Protein AF-A0A0K0L863-F1 (afdb_monomer)

pLDDT: mean 72.78, std 19.17, range [33.12, 97.94]

Structure (mmCIF, N/CA/C/O backbone):
data_AF-A0A0K0L863-F1
#
_entry.id   AF-A0A0K0L863-F1
#
loop_
_atom_site.group_PDB
_atom_site.id
_atom_site.type_symbol
_atom_site.label_atom_id
_atom_site.label_alt_id
_atom_site.label_comp_id
_atom_site.label_asym_id
_atom_site.label_entity_id
_atom_site.label_seq_id
_atom_site.pdbx_PDB_ins_code
_atom_site.Cartn_x
_atom_site.Cartn_y
_atom_site.Cartn_z
_atom_site.occupancy
_atom_site.B_iso_or_equiv
_atom_site.auth_seq_id
_atom_site.auth_comp_id
_atom_site.auth_asym_id
_atom_site.auth_atom_id
_atom_site.pdbx_PDB_model_num
ATOM 1 N N . HIS A 1 1 ? 20.128 -9.421 -9.438 1.00 76.62 1 HIS A N 1
ATOM 2 C CA . HIS A 1 1 ? 19.910 -10.631 -10.253 1.00 76.62 1 HIS A CA 1
ATOM 3 C C . HIS A 1 1 ? 19.703 -10.203 -11.691 1.00 76.62 1 HIS A C 1
ATOM 5 O O . HIS A 1 1 ? 19.013 -9.215 -11.908 1.00 76.62 1 HIS A O 1
ATOM 11 N N . PHE A 1 2 ? 20.308 -10.915 -12.635 1.00 85.56 2 PHE A N 1
ATOM 12 C CA . PHE A 1 2 ? 20.122 -10.702 -14.069 1.00 85.56 2 PHE A CA 1
ATOM 13 C C . PHE A 1 2 ? 19.198 -11.799 -14.602 1.00 85.56 2 PHE A C 1
ATOM 15 O O . PHE A 1 2 ? 19.3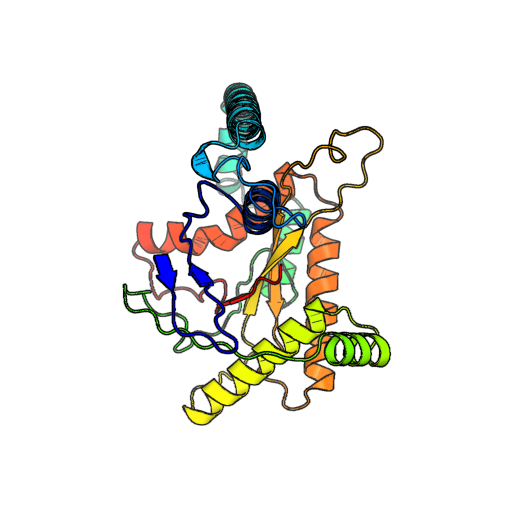41 -12.954 -14.202 1.00 85.56 2 PHE A O 1
ATOM 22 N N . ILE A 1 3 ? 18.209 -11.424 -15.407 1.00 89.38 3 ILE A N 1
ATOM 23 C CA . ILE A 1 3 ? 17.172 -12.311 -15.934 1.00 89.38 3 ILE A CA 1
ATOM 24 C C . ILE A 1 3 ? 17.210 -12.199 -17.455 1.00 89.38 3 ILE A C 1
ATOM 26 O O . ILE A 1 3 ? 16.987 -11.123 -18.009 1.00 89.38 3 ILE A O 1
ATOM 30 N N . GLU A 1 4 ? 17.486 -13.318 -18.110 1.00 90.69 4 GLU A N 1
ATOM 31 C CA . GLU A 1 4 ? 17.585 -13.444 -19.565 1.00 90.69 4 GLU A CA 1
ATOM 32 C C . GLU A 1 4 ? 16.367 -14.179 -20.139 1.00 90.69 4 GLU A C 1
ATOM 34 O O . GLU A 1 4 ? 15.555 -14.737 -19.398 1.00 90.69 4 GLU A O 1
ATOM 39 N N . GLY A 1 5 ? 16.246 -14.196 -21.470 1.00 88.88 5 GLY A N 1
ATOM 40 C CA . GLY A 1 5 ? 15.201 -14.949 -22.168 1.00 88.88 5 GLY A CA 1
ATOM 41 C C . GLY A 1 5 ? 13.832 -14.267 -22.184 1.00 88.88 5 GLY A C 1
ATOM 42 O O . GLY A 1 5 ? 12.819 -14.943 -22.359 1.00 88.88 5 GLY A O 1
ATOM 43 N N . LEU A 1 6 ? 13.778 -12.943 -22.001 1.00 88.25 6 LEU A N 1
ATOM 44 C CA . LEU A 1 6 ? 12.544 -12.191 -22.224 1.00 88.25 6 LEU A CA 1
ATOM 45 C C . LEU A 1 6 ? 12.281 -12.036 -23.726 1.00 88.25 6 LEU A C 1
ATOM 47 O O . LEU A 1 6 ? 13.189 -12.135 -24.556 1.00 88.25 6 LEU A O 1
ATOM 51 N N . ALA A 1 7 ? 11.021 -11.765 -24.070 1.00 88.19 7 ALA A N 1
ATOM 52 C CA . ALA A 1 7 ? 10.618 -11.506 -25.446 1.00 88.19 7 ALA A CA 1
ATOM 53 C C . ALA A 1 7 ? 11.466 -10.390 -26.082 1.00 88.19 7 ALA A C 1
ATOM 55 O O . ALA A 1 7 ? 11.876 -9.438 -25.411 1.00 88.19 7 ALA A O 1
ATOM 56 N N . ASP A 1 8 ? 11.699 -10.506 -27.388 1.00 88.06 8 ASP A N 1
ATOM 57 C CA . ASP A 1 8 ? 12.428 -9.519 -28.197 1.00 88.06 8 ASP A CA 1
ATOM 58 C C . ASP A 1 8 ? 13.897 -9.326 -27.779 1.00 88.06 8 ASP A C 1
ATOM 60 O O . ASP A 1 8 ? 14.462 -8.247 -27.937 1.00 88.06 8 ASP A O 1
ATOM 64 N N . GLY A 1 9 ? 14.521 -10.365 -27.207 1.00 87.75 9 GLY A N 1
ATOM 65 C CA . GLY A 1 9 ? 15.925 -10.325 -26.779 1.00 87.75 9 GLY A CA 1
ATOM 66 C C . GLY A 1 9 ? 16.178 -9.422 -25.569 1.00 87.75 9 GLY A C 1
ATOM 67 O O . GLY A 1 9 ? 17.321 -9.059 -25.296 1.00 87.75 9 GLY A O 1
ATOM 68 N N . ARG A 1 10 ? 15.119 -9.040 -24.847 1.00 86.31 10 ARG A N 1
ATOM 69 C CA . ARG A 1 10 ? 15.216 -8.186 -23.663 1.00 86.31 10 ARG A CA 1
ATOM 70 C C . ARG A 1 10 ? 15.785 -8.950 -22.468 1.00 86.31 10 ARG A C 1
ATOM 72 O O . ARG A 1 10 ? 15.704 -10.175 -22.363 1.00 86.31 10 ARG A O 1
ATOM 79 N N . VAL A 1 11 ? 16.314 -8.183 -21.526 1.00 88.75 11 VAL A N 1
ATOM 80 C CA . VAL A 1 11 ? 16.815 -8.662 -20.235 1.00 88.75 11 VAL A CA 1
ATOM 81 C C . VAL A 1 11 ? 16.182 -7.842 -19.117 1.00 88.75 11 VAL A C 1
ATOM 83 O O . VAL A 1 11 ? 15.797 -6.692 -19.328 1.00 88.75 11 VAL A O 1
ATOM 86 N N . ALA A 1 12 ? 16.056 -8.422 -17.927 1.00 85.50 12 ALA A N 1
ATOM 87 C CA . ALA A 1 12 ? 15.610 -7.705 -16.738 1.00 85.50 12 ALA A CA 1
ATOM 88 C C . ALA A 1 12 ? 16.655 -7.774 -15.629 1.00 85.50 12 ALA A C 1
ATOM 90 O O . ALA A 1 12 ? 17.311 -8.792 -15.406 1.00 85.50 12 ALA A O 1
ATOM 91 N N . VAL A 1 13 ? 16.764 -6.680 -14.880 1.00 82.75 13 VAL A N 1
ATOM 92 C CA . VAL A 1 13 ? 17.577 -6.607 -13.669 1.00 82.75 13 VAL A CA 1
ATOM 93 C C . VAL A 1 13 ? 16.638 -6.572 -12.472 1.00 82.75 13 VAL A C 1
ATOM 95 O O . VAL A 1 13 ? 15.852 -5.645 -12.308 1.00 82.75 13 VAL A O 1
ATOM 98 N N . TYR A 1 14 ? 16.724 -7.589 -11.619 1.00 82.56 14 TYR A N 1
ATOM 99 C CA . TYR A 1 14 ? 16.010 -7.624 -10.349 1.00 82.56 14 TYR A CA 1
ATOM 100 C C . TYR A 1 14 ? 16.938 -7.222 -9.203 1.00 82.56 14 TYR A C 1
ATOM 102 O O . TYR A 1 14 ? 17.937 -7.896 -8.918 1.00 82.56 14 TYR A O 1
ATOM 110 N N . THR A 1 15 ? 16.572 -6.144 -8.517 1.00 77.25 15 THR A N 1
ATOM 111 C CA . THR A 1 15 ? 17.323 -5.576 -7.396 1.00 77.25 15 THR A CA 1
ATOM 112 C C . THR A 1 15 ? 16.507 -5.694 -6.117 1.00 77.25 15 THR A C 1
ATOM 114 O O . THR A 1 15 ? 15.317 -5.388 -6.090 1.00 77.25 15 THR A O 1
ATOM 117 N N . LYS A 1 16 ? 17.159 -6.131 -5.036 1.00 80.50 16 LYS A N 1
ATOM 118 C CA . LYS A 1 16 ? 16.562 -6.239 -3.704 1.00 80.50 16 LYS A CA 1
ATOM 119 C C . LYS A 1 16 ? 17.252 -5.255 -2.767 1.00 80.50 16 LYS A C 1
ATOM 121 O O . LYS A 1 16 ? 18.464 -5.330 -2.588 1.00 80.50 16 LYS A O 1
ATOM 126 N N . LEU A 1 17 ? 16.473 -4.371 -2.154 1.00 72.06 17 LEU A N 1
ATOM 127 C CA . LEU A 1 17 ? 16.945 -3.331 -1.240 1.00 72.06 17 LEU A CA 1
ATOM 128 C C . LEU A 1 17 ? 16.177 -3.430 0.081 1.00 72.06 17 LEU A C 1
ATOM 130 O O . LEU A 1 17 ? 15.000 -3.789 0.097 1.00 72.06 17 LEU A O 1
ATOM 134 N N . HIS A 1 18 ? 16.846 -3.137 1.196 1.00 75.62 18 HIS A N 1
ATOM 135 C CA . HIS A 1 18 ? 16.186 -3.036 2.495 1.00 75.62 18 HIS A CA 1
ATOM 136 C C . HIS A 1 18 ? 15.612 -1.624 2.661 1.00 75.62 18 HIS A C 1
ATOM 138 O O . HIS A 1 18 ? 16.337 -0.655 2.454 1.00 75.62 18 HIS A O 1
ATOM 144 N N . HIS A 1 19 ? 14.356 -1.485 3.094 1.00 65.50 19 HIS A N 1
ATOM 145 C CA . HIS A 1 19 ? 13.706 -0.169 3.229 1.00 65.50 19 HIS A CA 1
ATOM 146 C C . HIS A 1 19 ? 14.366 0.774 4.247 1.00 65.50 19 HIS A C 1
ATOM 148 O O . HIS A 1 19 ? 14.159 1.979 4.190 1.00 65.50 19 HIS A O 1
ATOM 154 N N . ALA A 1 20 ? 15.206 0.244 5.139 1.00 61.25 20 ALA A N 1
ATOM 155 C CA . ALA A 1 20 ? 16.045 1.062 6.021 1.00 61.25 20 ALA A CA 1
ATOM 156 C C . ALA A 1 20 ? 17.110 1.882 5.264 1.00 61.25 20 ALA A C 1
ATOM 158 O O . ALA A 1 20 ? 17.634 2.841 5.815 1.00 61.25 20 ALA A O 1
ATOM 159 N N . LEU A 1 21 ? 17.456 1.482 4.034 1.00 60.31 21 LEU A N 1
ATOM 160 C CA . LEU A 1 21 ? 18.474 2.138 3.211 1.00 60.31 21 LEU A CA 1
ATOM 161 C C . LEU A 1 21 ? 17.866 3.134 2.222 1.00 60.31 21 LEU A C 1
ATOM 163 O O . LEU A 1 21 ? 18.488 4.146 1.917 1.00 60.31 21 LEU A O 1
ATOM 167 N N . VAL A 1 22 ? 16.686 2.828 1.678 1.00 63.62 22 VAL A N 1
ATOM 168 C CA . VAL A 1 22 ? 16.067 3.619 0.612 1.00 63.62 22 VAL A CA 1
ATOM 169 C C . VAL A 1 22 ? 14.554 3.381 0.571 1.00 63.62 22 VAL A C 1
ATOM 171 O O . VAL A 1 22 ? 14.077 2.257 0.759 1.00 63.62 22 VAL A O 1
ATOM 174 N N . ASP A 1 23 ? 13.781 4.434 0.327 1.00 63.19 23 ASP A N 1
ATOM 175 C CA . ASP A 1 23 ? 12.343 4.329 0.088 1.00 63.19 23 ASP A CA 1
ATOM 176 C C . ASP A 1 23 ? 12.031 4.074 -1.399 1.00 63.19 23 ASP A C 1
ATOM 178 O O . ASP A 1 23 ? 12.923 4.074 -2.246 1.00 63.19 23 ASP A O 1
ATOM 182 N N . GLY A 1 24 ? 10.760 3.834 -1.739 1.00 61.91 24 GLY A N 1
ATOM 183 C CA . GLY A 1 24 ? 10.368 3.488 -3.112 1.00 61.91 24 GLY A CA 1
ATOM 184 C C . GLY A 1 24 ? 10.720 4.568 -4.145 1.00 61.91 24 GLY A C 1
ATOM 185 O O . GLY A 1 24 ? 11.251 4.254 -5.209 1.00 61.91 24 GLY A O 1
ATOM 186 N N . VAL A 1 25 ? 10.493 5.845 -3.815 1.00 60.19 25 VAL A N 1
ATOM 187 C CA . VAL A 1 25 ? 10.767 6.970 -4.725 1.00 60.19 25 VAL A CA 1
ATOM 188 C C . VAL A 1 25 ? 12.268 7.186 -4.899 1.00 60.19 25 VAL A C 1
ATOM 190 O O . VAL A 1 25 ? 12.737 7.356 -6.026 1.00 60.19 25 VAL A O 1
ATOM 193 N N . SER A 1 26 ? 13.050 7.148 -3.817 1.00 63.56 26 SER A N 1
ATOM 194 C CA . SER A 1 26 ? 14.506 7.287 -3.911 1.00 63.56 26 SER A CA 1
ATOM 195 C C . SER A 1 26 ? 15.137 6.083 -4.602 1.00 63.56 26 SER A C 1
ATOM 197 O O . SER A 1 26 ? 16.115 6.263 -5.319 1.00 63.56 26 SER A O 1
ATOM 199 N N . ALA A 1 27 ? 14.561 4.882 -4.477 1.00 68.50 27 ALA A N 1
ATOM 200 C CA . ALA A 1 27 ? 15.015 3.708 -5.217 1.00 68.50 27 ALA A CA 1
ATOM 201 C C . ALA A 1 27 ? 14.802 3.877 -6.730 1.00 68.50 27 ALA A C 1
ATOM 203 O O . ALA A 1 27 ? 15.711 3.584 -7.502 1.00 68.50 27 ALA A O 1
ATOM 204 N N . MET A 1 28 ? 13.645 4.403 -7.157 1.00 70.81 28 MET A N 1
ATOM 205 C CA . MET A 1 28 ? 13.383 4.714 -8.570 1.00 70.81 28 MET A CA 1
ATOM 206 C C . MET A 1 28 ? 14.309 5.806 -9.103 1.00 70.81 28 MET A C 1
ATOM 208 O O . MET A 1 28 ? 14.871 5.651 -10.183 1.00 70.81 28 MET A O 1
ATOM 212 N N . ARG A 1 29 ? 14.538 6.874 -8.331 1.00 69.38 29 ARG A N 1
ATOM 213 C CA . ARG A 1 29 ? 15.492 7.932 -8.702 1.00 69.38 29 ARG A CA 1
ATOM 214 C C . ARG A 1 29 ? 16.926 7.417 -8.786 1.00 69.38 29 ARG A C 1
ATOM 216 O O . ARG A 1 29 ? 17.654 7.812 -9.688 1.00 69.38 29 ARG A O 1
ATOM 223 N N . LEU A 1 30 ? 17.326 6.537 -7.867 1.00 75.06 30 LEU A N 1
ATOM 224 C CA . LEU A 1 30 ? 18.639 5.898 -7.888 1.00 75.06 30 LEU A CA 1
ATOM 225 C C . LEU A 1 30 ? 18.809 5.049 -9.149 1.00 75.06 30 LEU A C 1
ATOM 227 O O . LEU A 1 30 ? 19.834 5.159 -9.807 1.00 75.06 30 LEU A O 1
ATOM 231 N N . LEU A 1 31 ? 17.798 4.249 -9.498 1.00 77.31 31 LEU A N 1
ATOM 232 C CA . LEU A 1 31 ? 17.782 3.462 -10.731 1.00 77.31 31 LEU A CA 1
ATOM 233 C C . LEU A 1 31 ? 17.856 4.360 -11.970 1.00 77.31 31 LEU A C 1
ATOM 235 O O . LEU A 1 31 ? 18.731 4.153 -12.801 1.00 77.31 31 LEU A O 1
ATOM 239 N N . GLN A 1 32 ? 17.019 5.395 -12.070 1.00 76.81 32 GLN A N 1
ATOM 240 C CA . GLN A 1 32 ? 17.052 6.343 -13.192 1.00 76.81 32 GLN A CA 1
ATOM 241 C C . GLN A 1 32 ? 18.407 7.039 -13.338 1.00 76.81 32 GLN A C 1
ATOM 243 O O . GLN A 1 32 ? 18.887 7.195 -14.450 1.00 76.81 32 GLN A O 1
ATOM 248 N N . ALA A 1 33 ? 19.064 7.396 -12.232 1.00 75.00 33 ALA A N 1
ATOM 249 C CA . ALA A 1 33 ? 20.391 8.014 -12.258 1.00 75.00 33 ALA A CA 1
ATOM 250 C C . ALA A 1 33 ? 21.511 7.077 -12.755 1.00 75.00 33 ALA A C 1
ATOM 252 O O . ALA A 1 33 ? 22.648 7.517 -12.899 1.00 75.00 33 ALA A O 1
ATOM 253 N N . THR A 1 34 ? 21.204 5.794 -12.955 1.00 77.69 34 THR A N 1
ATOM 254 C CA . THR A 1 34 ? 22.146 4.754 -13.398 1.00 77.69 34 THR A CA 1
ATOM 255 C C . THR A 1 34 ? 21.820 4.242 -14.802 1.00 77.69 34 THR A C 1
ATOM 257 O O . THR A 1 34 ? 22.443 3.293 -15.267 1.00 77.69 34 THR A O 1
ATOM 260 N N . LEU A 1 35 ? 20.825 4.846 -15.460 1.00 81.56 35 LEU A N 1
ATOM 261 C CA . LEU A 1 35 ? 20.384 4.533 -16.816 1.00 81.56 35 LEU A CA 1
ATOM 262 C C . LEU A 1 35 ? 20.642 5.744 -17.722 1.00 81.56 35 LEU A C 1
ATOM 264 O O . LEU A 1 35 ? 20.593 6.881 -17.254 1.00 81.56 35 LEU A O 1
ATOM 268 N N . SER A 1 36 ? 20.886 5.489 -19.007 1.00 81.50 36 SER A N 1
ATOM 269 C CA . SER A 1 36 ? 20.953 6.516 -20.050 1.00 81.50 36 SER A CA 1
ATOM 270 C C . SER A 1 36 ? 19.982 6.180 -21.178 1.00 81.50 36 SER A C 1
ATOM 272 O O . SER A 1 36 ? 19.723 5.004 -21.450 1.00 81.50 36 SER A O 1
ATOM 274 N N . ASP A 1 37 ? 19.446 7.221 -21.812 1.00 82.50 37 ASP A N 1
ATOM 275 C CA . ASP A 1 37 ? 18.681 7.109 -23.056 1.00 82.50 37 ASP A CA 1
ATOM 276 C C . ASP A 1 37 ? 19.611 6.990 -24.282 1.00 82.50 37 ASP A C 1
ATOM 278 O O . ASP A 1 37 ? 19.154 6.613 -25.362 1.00 82.50 37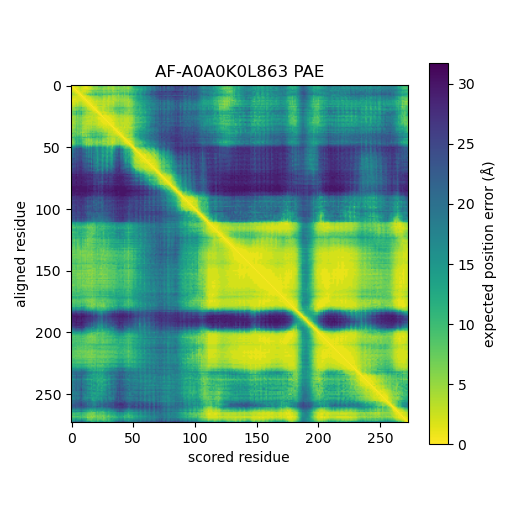 ASP A O 1
ATOM 282 N N . ASP A 1 38 ? 20.907 7.294 -24.124 1.00 84.38 38 ASP A N 1
ATOM 283 C CA . ASP A 1 38 ? 21.929 7.118 -25.156 1.00 84.38 38 ASP A CA 1
ATOM 284 C C . ASP A 1 38 ? 22.508 5.688 -25.089 1.00 84.38 38 ASP A C 1
ATOM 286 O O . ASP A 1 38 ? 23.168 5.334 -24.106 1.00 84.38 38 ASP A O 1
ATOM 290 N N . PRO A 1 39 ? 22.288 4.839 -26.112 1.00 82.00 39 PRO A N 1
ATOM 291 C CA . PRO A 1 39 ? 22.799 3.470 -26.126 1.00 82.00 39 PRO A CA 1
ATOM 292 C C . PRO A 1 39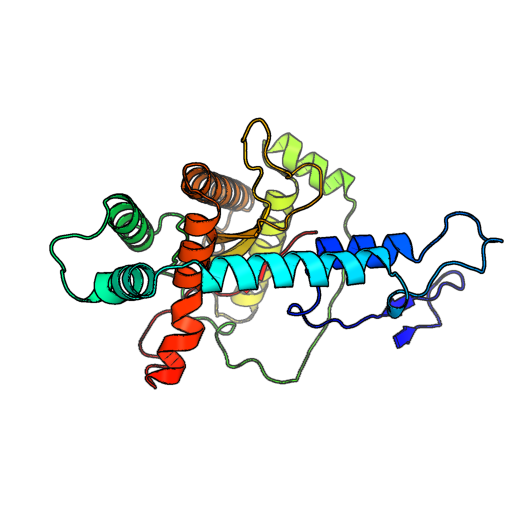 ? 24.334 3.379 -26.197 1.00 82.00 39 PRO A C 1
ATOM 294 O O . PRO A 1 39 ? 24.887 2.317 -25.890 1.00 82.00 39 PRO A O 1
ATOM 297 N N . ASP A 1 40 ? 25.023 4.452 -26.596 1.00 86.94 40 ASP A N 1
ATOM 298 C CA . ASP A 1 40 ? 26.483 4.497 -26.692 1.00 86.94 40 ASP A CA 1
ATOM 299 C C . ASP A 1 40 ? 27.148 4.994 -25.394 1.00 86.94 40 ASP A C 1
ATOM 301 O O . ASP A 1 40 ? 28.357 4.815 -25.206 1.00 86.94 40 ASP A O 1
ATOM 305 N N . GLU A 1 41 ? 26.376 5.542 -24.448 1.00 84.81 41 GLU A N 1
ATOM 306 C CA . GLU A 1 41 ? 26.875 5.983 -23.145 1.00 84.81 41 GLU A CA 1
ATOM 307 C C . GLU A 1 41 ? 27.091 4.787 -22.200 1.00 84.81 41 GLU A C 1
ATOM 309 O O . GLU A 1 41 ? 26.162 4.233 -21.610 1.00 84.81 41 GLU A O 1
ATOM 314 N N . ARG A 1 42 ? 28.354 4.372 -22.038 1.00 79.06 42 ARG A N 1
ATOM 315 C CA . ARG A 1 42 ? 28.731 3.192 -21.231 1.00 79.06 42 ARG A CA 1
ATOM 316 C C . ARG A 1 42 ? 29.265 3.509 -19.833 1.00 79.06 42 ARG A C 1
ATOM 318 O O . ARG A 1 42 ? 29.361 2.598 -19.015 1.00 79.06 42 ARG A O 1
ATOM 325 N N . ASP A 1 43 ? 29.565 4.776 -19.550 1.00 80.56 43 ASP A N 1
ATOM 326 C CA . ASP 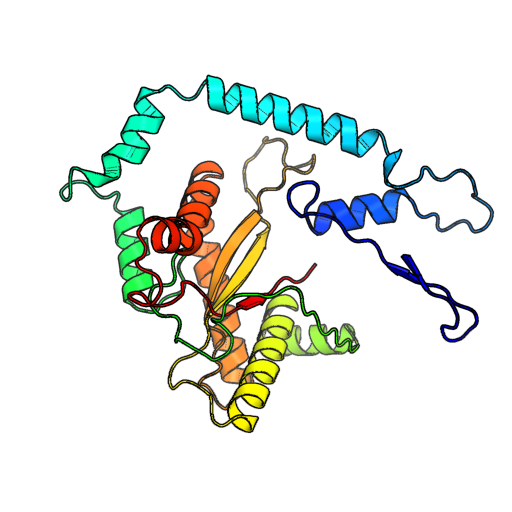A 1 43 ? 30.198 5.231 -18.302 1.00 80.56 43 ASP A CA 1
ATOM 327 C C . ASP A 1 43 ? 29.189 5.777 -17.271 1.00 80.56 43 ASP A C 1
ATOM 329 O O . ASP A 1 43 ? 29.508 6.642 -16.450 1.00 80.56 43 ASP A O 1
ATOM 333 N N . VAL A 1 44 ? 27.956 5.258 -17.273 1.00 77.31 44 VAL A N 1
ATOM 334 C CA . VAL A 1 44 ? 26.983 5.574 -16.219 1.00 77.31 44 VAL A CA 1
ATOM 335 C C . VAL A 1 44 ? 27.420 4.948 -14.885 1.00 77.31 44 VAL A C 1
ATOM 337 O O . VAL A 1 44 ? 27.784 3.768 -14.830 1.00 77.31 44 VAL A O 1
ATOM 340 N N . PRO A 1 45 ? 27.410 5.705 -13.771 1.00 74.12 45 PRO A N 1
ATOM 341 C CA . PRO A 1 45 ? 27.840 5.177 -12.486 1.00 74.12 45 PRO A CA 1
ATOM 342 C C . PRO A 1 45 ? 26.882 4.068 -12.030 1.00 74.12 45 PRO A C 1
ATOM 344 O O . PRO A 1 45 ? 25.664 4.245 -12.104 1.00 74.12 45 PRO A O 1
ATOM 347 N N . PRO A 1 46 ? 27.385 2.939 -11.502 1.00 73.19 46 PRO A N 1
ATOM 348 C CA . PRO A 1 46 ? 26.510 1.901 -10.981 1.00 73.19 46 PRO A CA 1
ATOM 349 C C . PRO A 1 46 ? 25.745 2.394 -9.738 1.00 73.19 46 PRO A C 1
ATOM 351 O O . PRO A 1 46 ? 26.218 3.298 -9.039 1.00 73.19 46 PRO A O 1
ATOM 354 N N . PRO A 1 47 ? 24.603 1.770 -9.382 1.00 69.44 47 PRO A N 1
ATOM 355 C CA . PRO A 1 47 ? 23.753 2.223 -8.277 1.00 69.44 47 PRO A CA 1
ATOM 356 C C . PRO A 1 47 ? 24.475 2.419 -6.936 1.00 69.44 47 PRO A C 1
ATOM 358 O O . PRO A 1 47 ? 24.144 3.328 -6.184 1.00 69.44 47 PRO A O 1
ATOM 361 N N . TRP A 1 48 ? 25.494 1.613 -6.630 1.00 70.31 48 TRP A N 1
ATOM 362 C CA . TRP A 1 48 ? 26.280 1.731 -5.392 1.00 70.31 48 TRP A CA 1
ATOM 363 C C . TRP A 1 48 ? 27.385 2.799 -5.438 1.00 70.31 48 TRP A C 1
ATOM 365 O O . TRP A 1 48 ? 27.966 3.110 -4.402 1.00 70.31 48 TRP A O 1
ATOM 375 N N . ALA A 1 49 ? 27.695 3.355 -6.612 1.00 70.00 49 ALA A N 1
ATOM 376 C CA . ALA A 1 49 ? 28.710 4.395 -6.802 1.00 70.00 49 ALA A CA 1
ATOM 377 C C . ALA A 1 49 ? 28.106 5.792 -7.035 1.00 70.00 49 ALA A C 1
ATOM 379 O O . ALA A 1 49 ? 28.846 6.763 -7.207 1.00 70.00 49 ALA A O 1
ATOM 380 N N . SER A 1 50 ? 26.774 5.919 -7.023 1.00 65.25 50 SER A N 1
ATOM 381 C CA . SER A 1 50 ? 26.084 7.204 -7.153 1.00 65.25 50 SER A CA 1
ATOM 382 C C . SER A 1 50 ? 26.298 8.072 -5.900 1.00 65.25 50 SER A C 1
ATOM 384 O O . SER A 1 50 ? 25.501 8.074 -4.959 1.00 65.25 50 SER A O 1
ATOM 386 N N . ARG A 1 51 ? 27.408 8.829 -5.878 1.00 56.91 51 ARG A N 1
ATOM 387 C CA . ARG A 1 51 ? 27.829 9.700 -4.756 1.00 56.91 51 ARG A CA 1
ATOM 388 C C . ARG A 1 51 ? 26.765 10.708 -4.324 1.00 56.91 51 ARG A C 1
ATOM 390 O O . ARG A 1 51 ? 26.636 10.988 -3.138 1.00 56.91 51 ARG A O 1
ATOM 397 N N . LYS A 1 52 ? 25.941 11.189 -5.262 1.00 56.44 52 LYS A N 1
ATOM 398 C CA . LYS A 1 52 ? 24.890 12.184 -4.985 1.00 56.44 52 LYS A CA 1
ATOM 399 C C . LYS A 1 52 ? 23.860 11.706 -3.950 1.00 56.44 52 LYS A C 1
ATOM 401 O O . LYS A 1 52 ? 23.260 12.539 -3.276 1.00 56.44 52 LYS A O 1
ATOM 406 N N . VAL A 1 53 ? 23.651 10.392 -3.822 1.00 50.75 53 VAL A N 1
ATOM 407 C CA . VAL A 1 53 ? 22.713 9.805 -2.849 1.00 50.75 53 VAL A CA 1
ATOM 408 C C . VAL A 1 53 ? 23.396 9.530 -1.507 1.00 50.75 53 VAL A C 1
ATOM 410 O O . VAL A 1 53 ? 22.806 9.816 -0.469 1.00 50.75 53 VAL A O 1
ATOM 413 N N . ALA A 1 54 ? 24.648 9.061 -1.512 1.00 50.44 54 ALA A N 1
ATOM 414 C CA . ALA A 1 54 ? 25.418 8.806 -0.290 1.00 50.44 54 ALA A CA 1
ATOM 415 C C . ALA A 1 54 ? 25.641 10.091 0.529 1.00 50.44 54 ALA A C 1
ATOM 417 O O . ALA A 1 54 ? 25.249 10.147 1.694 1.00 50.44 54 ALA A O 1
ATOM 418 N N . ASP A 1 55 ? 26.121 11.160 -0.119 1.00 53.34 55 ASP A N 1
ATOM 419 C CA . ASP A 1 55 ? 26.373 12.463 0.522 1.00 53.34 55 ASP A CA 1
ATOM 420 C C . ASP A 1 55 ? 25.093 13.093 1.090 1.00 53.34 55 ASP A C 1
ATOM 422 O O . ASP A 1 55 ? 25.124 13.982 1.942 1.00 53.34 55 ASP A O 1
ATOM 426 N N . ARG A 1 56 ? 23.936 12.694 0.560 1.00 55.47 56 ARG A N 1
ATOM 427 C CA . ARG A 1 56 ? 22.630 13.186 0.982 1.00 55.47 56 ARG A CA 1
ATOM 428 C C . ARG A 1 56 ? 22.103 12.423 2.195 1.00 55.47 56 ARG A C 1
ATOM 430 O O . ARG A 1 56 ? 21.647 13.060 3.139 1.00 55.47 56 ARG A O 1
ATOM 437 N N . VAL A 1 57 ? 22.184 11.092 2.181 1.00 50.06 57 VAL A N 1
ATOM 438 C CA . VAL A 1 57 ? 21.782 10.248 3.317 1.00 50.06 57 VAL A CA 1
ATOM 439 C C . VAL A 1 57 ? 22.621 10.581 4.547 1.00 50.06 57 VAL A C 1
ATOM 441 O O . VAL A 1 57 ? 22.072 10.721 5.635 1.00 50.06 57 VAL A O 1
ATOM 444 N N . GLU A 1 58 ? 23.925 10.790 4.372 1.00 51.34 58 GLU A N 1
ATOM 445 C CA . GLU A 1 58 ? 24.835 11.149 5.461 1.00 51.34 58 GLU A CA 1
ATOM 446 C C . GLU A 1 58 ? 24.488 12.523 6.064 1.00 51.34 58 GLU A C 1
ATOM 448 O O . GLU A 1 58 ? 24.430 12.674 7.285 1.00 51.34 58 GLU A O 1
ATOM 453 N N . ARG A 1 59 ? 24.119 13.505 5.225 1.00 56.06 59 ARG A N 1
ATOM 454 C CA . ARG A 1 59 ? 23.610 14.814 5.676 1.00 56.06 59 ARG A CA 1
ATOM 455 C C . ARG A 1 59 ? 22.264 14.722 6.396 1.00 56.06 59 ARG A C 1
ATOM 457 O O . ARG A 1 59 ? 22.083 15.370 7.423 1.00 56.06 59 ARG A O 1
ATOM 464 N N . GLU A 1 60 ? 21.323 13.929 5.888 1.00 49.34 60 GLU A N 1
ATOM 465 C CA . GLU A 1 60 ? 20.008 13.740 6.517 1.00 49.34 60 GLU A CA 1
ATOM 466 C C . GLU A 1 60 ? 20.122 12.988 7.859 1.00 49.34 60 GLU A C 1
ATOM 468 O O . GLU A 1 60 ? 19.457 13.354 8.830 1.00 49.34 60 GLU A O 1
ATOM 473 N N . GLN A 1 61 ? 21.011 11.993 7.959 1.00 45.47 61 GLN A N 1
ATOM 474 C CA . GLN A 1 61 ? 21.308 11.269 9.202 1.00 45.47 61 GLN A CA 1
ATOM 475 C C . GLN A 1 61 ? 22.031 12.138 10.235 1.00 45.47 61 GLN A C 1
ATOM 477 O O . GLN A 1 61 ? 21.708 12.059 11.425 1.00 45.47 61 GLN A O 1
ATOM 482 N N . ALA A 1 62 ? 22.969 12.984 9.798 1.00 52.88 62 ALA A N 1
ATOM 483 C CA . ALA A 1 62 ? 23.628 13.960 10.660 1.00 52.88 62 ALA A CA 1
ATOM 484 C C . ALA A 1 62 ? 22.612 14.971 11.211 1.00 52.88 62 ALA A C 1
ATOM 486 O O . ALA A 1 62 ? 22.553 15.179 12.421 1.00 52.88 62 ALA A O 1
ATOM 487 N N . ALA A 1 63 ? 21.733 15.502 10.354 1.00 54.03 63 ALA A N 1
ATOM 488 C CA . ALA A 1 63 ? 20.675 16.425 10.758 1.00 54.03 63 ALA A CA 1
ATOM 489 C C . ALA A 1 63 ? 19.647 15.778 11.705 1.00 54.03 63 ALA A C 1
ATOM 491 O O . ALA A 1 63 ? 19.164 16.428 12.632 1.00 54.03 63 ALA A O 1
ATOM 492 N N . LEU A 1 64 ? 19.303 14.500 11.505 1.00 45.38 64 LEU A N 1
ATOM 493 C CA . LEU A 1 64 ? 18.399 13.770 12.398 1.00 45.38 64 LEU A CA 1
ATOM 494 C C . LEU A 1 64 ? 19.055 13.480 13.754 1.00 45.38 64 LEU A C 1
ATOM 496 O O . LEU A 1 64 ? 18.418 13.683 14.785 1.00 45.38 64 LEU A O 1
ATOM 500 N N . SER A 1 65 ? 20.320 13.050 13.762 1.00 45.09 65 SER A N 1
ATOM 501 C CA . SER A 1 65 ? 21.095 12.830 14.990 1.00 45.09 65 SER A CA 1
ATOM 502 C C . SER A 1 65 ? 21.264 14.119 15.785 1.00 45.09 65 SER A C 1
ATOM 504 O O . SER A 1 65 ? 21.053 14.128 16.993 1.00 45.09 65 SER A O 1
ATOM 506 N N . GLU A 1 66 ? 21.571 15.225 15.114 1.00 53.72 66 GLU A N 1
ATOM 507 C CA . GLU A 1 66 ? 21.689 16.537 15.741 1.00 53.72 66 GLU A CA 1
ATOM 508 C C . GLU A 1 66 ? 20.348 16.999 16.326 1.00 53.72 66 GLU A C 1
ATOM 510 O O . GLU A 1 66 ? 20.286 17.400 17.488 1.00 53.72 66 GLU A O 1
ATOM 515 N N . ARG A 1 67 ? 19.244 16.838 15.584 1.00 51.72 67 ARG A N 1
ATOM 516 C CA . ARG A 1 67 ? 17.895 17.128 16.093 1.00 51.72 67 ARG A CA 1
ATOM 517 C C . ARG A 1 67 ? 17.532 16.264 17.295 1.00 51.72 67 ARG A C 1
ATOM 519 O O . ARG A 1 67 ? 16.977 16.796 18.247 1.00 51.72 67 ARG A O 1
ATOM 526 N N . LEU A 1 68 ? 17.857 14.970 17.280 1.00 45.16 68 LEU A N 1
ATOM 527 C CA . LEU A 1 68 ? 17.604 14.040 18.388 1.00 45.16 68 LEU A CA 1
ATOM 528 C C . LEU A 1 68 ? 18.447 14.363 19.628 1.00 45.16 68 LEU A C 1
ATOM 530 O O . LEU A 1 68 ? 17.936 14.260 20.740 1.00 45.16 68 LEU A O 1
ATOM 534 N N . MET A 1 69 ? 19.697 14.799 19.452 1.00 50.16 69 MET A N 1
ATOM 535 C CA . MET A 1 69 ? 20.553 15.266 20.549 1.00 50.16 69 MET A CA 1
ATOM 536 C C . MET A 1 69 ? 20.094 16.607 21.133 1.00 50.16 69 MET A C 1
ATOM 538 O O . MET A 1 69 ? 20.355 16.888 22.300 1.00 50.16 69 MET A O 1
ATOM 542 N N . GLN A 1 70 ? 19.396 17.422 20.341 1.00 50.97 70 GLN A N 1
ATOM 543 C CA . GLN A 1 70 ? 18.801 18.681 20.784 1.00 50.97 70 GLN A CA 1
ATOM 544 C C . GLN A 1 70 ? 17.396 18.516 21.376 1.00 50.97 70 GLN A C 1
ATOM 546 O O . GLN A 1 70 ? 16.885 19.470 21.964 1.00 50.97 70 GLN A O 1
ATOM 551 N N . VAL A 1 71 ? 16.762 17.338 21.271 1.00 44.50 71 VAL A N 1
ATOM 552 C CA . VAL A 1 71 ? 15.507 17.075 21.987 1.00 44.50 71 VAL A CA 1
ATOM 553 C C . VAL A 1 71 ? 15.834 17.024 23.480 1.00 44.50 71 VAL A C 1
ATOM 555 O O . VAL A 1 71 ? 16.532 16.106 23.921 1.00 44.50 71 VAL A O 1
ATOM 558 N N . PRO A 1 72 ? 15.331 17.969 24.298 1.00 43.41 72 PRO A N 1
ATOM 559 C CA . PRO A 1 72 ? 15.581 17.921 25.723 1.00 43.41 72 PRO A CA 1
ATOM 560 C C . PRO A 1 72 ? 15.035 16.599 26.260 1.00 43.41 72 PRO A C 1
ATOM 562 O O . PRO A 1 72 ? 13.901 16.225 25.967 1.00 43.41 72 PRO A O 1
ATOM 565 N N . VAL A 1 73 ? 15.812 15.897 27.087 1.00 50.72 73 VAL A N 1
ATOM 566 C CA . VAL A 1 73 ? 15.398 14.632 27.728 1.00 50.72 73 VAL A CA 1
ATOM 567 C C . VAL A 1 73 ? 14.043 14.783 28.445 1.00 50.72 73 VAL A C 1
ATOM 569 O O . VAL A 1 73 ? 13.272 13.829 28.540 1.00 50.72 73 VAL A O 1
ATOM 572 N N . GLY A 1 74 ? 13.713 16.004 28.884 1.00 41.62 74 GLY A N 1
ATOM 573 C CA . GLY A 1 74 ? 12.397 16.385 29.394 1.00 41.62 74 GLY A CA 1
ATOM 574 C C . GLY A 1 74 ? 11.256 16.254 28.378 1.00 41.62 74 GLY A C 1
ATOM 575 O O . GLY A 1 74 ? 10.210 15.755 28.752 1.00 41.62 74 GLY A O 1
ATOM 576 N N . ALA A 1 75 ? 11.448 16.598 27.102 1.00 42.44 75 ALA A N 1
ATOM 577 C CA . ALA A 1 75 ? 10.434 16.480 26.048 1.00 42.44 75 ALA A CA 1
ATOM 578 C C . ALA A 1 75 ? 10.170 15.020 25.644 1.00 42.44 75 ALA A C 1
ATOM 580 O O . ALA A 1 75 ? 9.023 14.645 25.406 1.00 42.44 75 ALA A O 1
ATOM 581 N N . LEU A 1 76 ? 11.206 14.173 25.639 1.00 38.59 76 LEU A N 1
ATOM 582 C CA . LEU A 1 76 ? 11.049 12.728 25.440 1.00 38.59 76 LEU A CA 1
ATOM 583 C C . LEU A 1 76 ? 10.334 12.082 26.639 1.00 38.59 76 LEU A C 1
ATOM 585 O O . LEU A 1 76 ? 9.441 11.257 26.459 1.00 38.59 76 LEU A O 1
ATOM 589 N N . LYS A 1 77 ? 10.664 12.516 27.864 1.00 39.16 77 LYS A N 1
ATOM 590 C CA . LYS A 1 77 ? 9.922 12.145 29.076 1.00 39.16 77 LYS A CA 1
ATOM 591 C C . LYS A 1 77 ? 8.496 12.682 29.071 1.00 39.16 77 LYS A C 1
ATOM 593 O O . LYS A 1 77 ? 7.632 11.960 29.526 1.00 39.16 77 LYS A O 1
ATOM 598 N N . SER A 1 78 ? 8.219 13.870 28.536 1.00 39.88 78 SER A N 1
ATOM 599 C CA . SER A 1 78 ? 6.859 14.405 28.393 1.00 39.88 78 SER A CA 1
ATOM 600 C C . SER A 1 78 ? 6.053 13.632 27.354 1.00 39.88 78 SER A C 1
ATOM 602 O O . SER A 1 78 ? 4.895 13.338 27.609 1.00 39.88 78 SER A O 1
ATOM 604 N N . ALA A 1 79 ? 6.658 13.232 26.231 1.00 39.00 79 ALA A N 1
ATOM 605 C CA . ALA A 1 79 ? 6.016 12.380 25.230 1.00 39.00 79 ALA A CA 1
ATOM 606 C C . ALA A 1 79 ? 5.719 10.967 25.768 1.00 39.00 79 ALA A C 1
ATOM 608 O O . ALA A 1 79 ? 4.667 10.406 25.476 1.00 39.00 79 ALA A O 1
ATOM 609 N N . LEU A 1 80 ? 6.612 10.416 26.600 1.00 38.84 80 LEU A N 1
ATOM 610 C CA . LEU A 1 80 ? 6.398 9.152 27.314 1.00 38.84 80 LEU A CA 1
ATOM 611 C C . LEU A 1 80 ? 5.454 9.300 28.526 1.00 38.84 80 LEU A C 1
ATOM 613 O O . LEU A 1 80 ? 4.725 8.368 28.834 1.00 38.84 80 LEU A O 1
ATOM 617 N N . ALA A 1 81 ? 5.410 10.461 29.187 1.00 41.06 81 ALA A N 1
ATOM 618 C CA . ALA A 1 81 ? 4.547 10.753 30.339 1.00 41.06 81 ALA A CA 1
ATOM 619 C C . ALA A 1 81 ? 3.100 11.097 29.956 1.00 41.06 81 ALA A C 1
ATOM 621 O O . ALA A 1 81 ? 2.247 11.188 30.840 1.00 41.06 81 ALA A O 1
ATOM 622 N N . ILE A 1 82 ? 2.780 11.178 28.657 1.00 43.81 82 ILE A N 1
ATOM 623 C CA . ILE A 1 82 ? 1.389 11.170 28.167 1.00 43.81 82 ILE A CA 1
ATOM 624 C C . ILE A 1 82 ? 0.631 9.916 28.664 1.00 43.81 82 ILE A C 1
ATOM 626 O O . ILE A 1 82 ? -0.596 9.903 28.674 1.00 43.81 82 ILE A O 1
ATOM 630 N N . SER A 1 83 ? 1.323 8.885 29.167 1.00 41.34 83 SER A N 1
ATOM 631 C CA . SER A 1 83 ? 0.706 7.691 29.751 1.00 41.34 83 SER A CA 1
ATOM 632 C C . SER A 1 83 ? 0.359 7.760 31.251 1.00 41.34 83 SER A C 1
ATOM 634 O O . SER A 1 83 ? -0.044 6.730 31.786 1.00 41.34 83 SER A O 1
ATOM 636 N N . ALA A 1 84 ? 0.507 8.895 31.956 1.00 35.41 84 ALA A N 1
ATOM 637 C CA . ALA A 1 84 ? 0.266 8.944 33.413 1.00 35.41 84 ALA A CA 1
ATOM 638 C C . ALA A 1 84 ? -0.841 9.901 33.899 1.00 35.41 84 ALA A C 1
ATOM 640 O O . ALA A 1 84 ? -1.312 9.737 35.022 1.00 35.41 84 ALA A O 1
ATOM 641 N N . GLU A 1 85 ? -1.341 10.826 33.077 1.00 39.47 85 GLU A N 1
ATOM 642 C CA . GLU A 1 85 ? -2.517 11.637 33.423 1.00 39.47 85 GLU A CA 1
ATOM 643 C C . GLU A 1 85 ? -3.627 11.450 32.388 1.00 39.47 85 GLU A C 1
ATOM 645 O O . GLU A 1 85 ? -3.695 12.123 31.360 1.00 39.47 85 GLU A O 1
ATOM 650 N N . ALA A 1 86 ? -4.567 10.557 32.700 1.00 40.97 86 ALA A N 1
ATOM 651 C CA . ALA A 1 86 ? -5.808 10.374 31.945 1.00 40.97 86 ALA A CA 1
ATOM 652 C C . ALA A 1 86 ? -6.672 11.658 31.849 1.00 40.97 86 ALA A C 1
ATOM 654 O O . ALA A 1 86 ? -7.646 11.685 31.101 1.00 40.97 86 ALA A O 1
ATOM 655 N N . ALA A 1 87 ? -6.317 12.727 32.572 1.00 38.59 87 ALA A N 1
ATOM 656 C CA . ALA A 1 87 ? -7.028 14.003 32.601 1.00 38.59 87 ALA A CA 1
ATOM 657 C C . ALA A 1 87 ? -6.605 15.006 31.503 1.00 38.59 87 ALA A C 1
ATOM 659 O O . ALA A 1 87 ? -7.232 16.056 31.384 1.00 38.59 87 ALA A O 1
ATOM 660 N N . GLY A 1 88 ? -5.577 14.708 30.694 1.00 46.47 88 GLY A N 1
ATOM 661 C CA . GLY A 1 88 ? -4.942 15.700 29.813 1.00 46.47 88 GLY A CA 1
ATOM 662 C C . GLY A 1 88 ? -4.678 15.265 28.372 1.00 46.47 88 GLY A C 1
ATOM 663 O O . GLY A 1 88 ? -3.785 15.827 27.737 1.00 46.47 88 GLY A O 1
ATOM 664 N N . MET A 1 89 ? -5.394 14.273 27.824 1.00 46.28 89 MET A N 1
ATOM 665 C CA . MET A 1 89 ? -5.161 13.886 26.426 1.00 46.28 89 MET A CA 1
ATOM 666 C C . MET A 1 89 ? -5.409 15.079 25.480 1.00 46.28 89 MET A C 1
ATOM 668 O O . MET A 1 89 ? -6.497 15.661 25.515 1.00 46.28 89 MET A O 1
ATOM 672 N N . PRO A 1 90 ? -4.447 15.440 24.601 1.00 54.94 90 PRO A N 1
ATOM 673 C CA . PRO A 1 90 ? -4.630 16.519 23.639 1.00 54.94 90 PRO A CA 1
ATOM 674 C C . PRO A 1 90 ? -5.905 16.288 22.829 1.00 54.94 90 PRO A C 1
ATOM 676 O O . PRO A 1 90 ? -6.141 15.178 22.350 1.00 54.94 90 PRO A O 1
ATOM 679 N N . GLY A 1 91 ? -6.720 17.325 22.620 1.00 53.59 91 GLY A N 1
ATOM 680 C CA . GLY A 1 91 ? -7.990 17.196 21.891 1.00 53.59 91 GLY A CA 1
ATOM 681 C C . GLY A 1 91 ? -7.842 16.562 20.498 1.00 53.59 91 GLY A C 1
ATOM 682 O O . GLY A 1 91 ? -8.759 15.899 20.023 1.00 53.59 91 GLY A O 1
ATOM 683 N N . ALA A 1 92 ? -6.671 16.695 19.867 1.00 51.97 92 ALA A N 1
ATOM 684 C CA . ALA A 1 92 ? -6.322 16.020 18.617 1.00 51.97 92 ALA A CA 1
ATOM 685 C C . ALA A 1 92 ? -6.160 14.492 18.769 1.00 51.97 92 ALA A C 1
ATOM 687 O O . ALA A 1 92 ? -6.622 13.742 17.909 1.00 51.97 92 ALA A O 1
ATOM 688 N N . LEU A 1 93 ? -5.575 14.018 19.874 1.00 51.06 93 LEU A N 1
ATOM 689 C CA . LEU A 1 93 ? -5.438 12.592 20.186 1.00 51.06 93 LEU A CA 1
ATOM 690 C C . LEU A 1 93 ? -6.791 11.983 20.566 1.00 51.06 93 LEU A C 1
ATOM 692 O O . LEU A 1 93 ? -7.145 10.928 20.050 1.00 51.06 93 LEU A O 1
ATOM 696 N N . LEU A 1 94 ? -7.594 12.689 21.372 1.00 55.84 94 LEU A N 1
ATOM 697 C CA . LEU A 1 94 ? -8.972 12.286 21.679 1.00 55.84 94 LEU A CA 1
ATOM 698 C C . LEU A 1 94 ? -9.837 12.210 20.421 1.00 55.84 94 LEU A C 1
ATOM 700 O O . LEU A 1 94 ? -10.545 11.227 20.233 1.00 55.84 94 LEU A O 1
ATOM 704 N N . LYS A 1 95 ? -9.759 13.204 19.526 1.00 59.34 95 LYS A N 1
ATOM 705 C CA . LYS A 1 95 ? -10.463 13.161 18.235 1.00 59.34 95 LYS A CA 1
ATOM 706 C C . LYS A 1 95 ? -9.987 11.995 17.375 1.00 59.34 95 LYS A C 1
ATOM 708 O O . LYS A 1 95 ? -10.820 11.317 16.788 1.00 59.34 95 LYS A O 1
ATOM 713 N N . THR A 1 96 ? -8.685 11.729 17.331 1.00 55.25 96 THR A N 1
ATOM 714 C CA . THR A 1 96 ? -8.126 10.626 16.539 1.00 55.25 96 THR A CA 1
ATOM 715 C C . THR A 1 96 ? -8.540 9.258 17.080 1.00 55.25 96 THR A C 1
ATOM 717 O O . THR A 1 96 ? -8.970 8.404 16.311 1.00 55.25 96 THR A O 1
ATO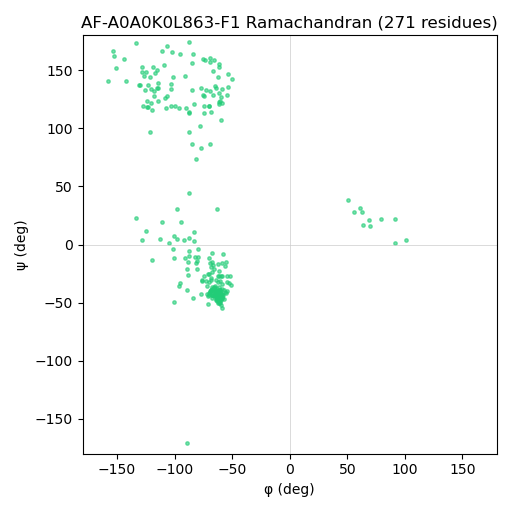M 720 N N . LEU A 1 97 ? -8.493 9.069 18.400 1.00 54.72 97 LEU A N 1
ATOM 721 C CA . LEU A 1 97 ? -8.986 7.865 19.068 1.00 54.72 97 LEU A CA 1
ATOM 722 C C . LEU A 1 97 ? -10.489 7.697 18.867 1.00 54.72 97 LEU A C 1
ATOM 724 O O . LEU A 1 97 ? -10.935 6.608 18.538 1.00 54.72 97 LEU A O 1
ATOM 728 N N . ASN A 1 98 ? -11.270 8.769 19.003 1.00 58.00 98 ASN A N 1
ATOM 729 C CA . ASN A 1 98 ? -12.716 8.715 18.813 1.00 58.00 98 ASN A CA 1
ATOM 730 C C . ASN A 1 98 ? -13.080 8.391 17.354 1.00 58.00 98 ASN A C 1
ATOM 732 O O . ASN A 1 98 ? -13.978 7.594 17.124 1.00 58.00 98 ASN A O 1
ATOM 736 N N . ARG A 1 99 ? -12.342 8.921 16.368 1.00 60.25 99 ARG A N 1
ATOM 737 C CA . ARG A 1 99 ? -12.479 8.531 14.952 1.00 60.25 99 ARG A CA 1
ATOM 738 C C . ARG A 1 99 ? -12.113 7.064 14.722 1.00 60.25 99 ARG A C 1
ATOM 740 O O . ARG A 1 99 ? -12.893 6.334 14.120 1.00 60.25 99 ARG A O 1
ATOM 747 N N . GLY A 1 100 ? -10.990 6.609 15.279 1.00 52.69 100 GLY A N 1
ATOM 748 C CA . GLY A 1 100 ? -10.571 5.206 15.212 1.00 52.69 100 GLY A CA 1
ATOM 749 C C . GLY A 1 100 ? -11.548 4.240 15.899 1.00 52.69 100 GLY A C 1
ATOM 750 O O . GLY A 1 100 ? -11.727 3.119 15.432 1.00 52.69 100 GLY A O 1
ATOM 751 N N . LEU A 1 101 ? -12.220 4.677 16.971 1.00 54.16 101 LEU A N 1
ATOM 752 C CA . LEU A 1 101 ? -13.286 3.936 17.659 1.00 54.16 101 LEU A CA 1
ATOM 753 C C . LEU A 1 101 ? -14.614 3.961 16.886 1.00 54.16 101 LEU A C 1
ATOM 755 O O . LEU A 1 101 ? -15.371 2.997 16.945 1.00 54.16 101 LEU A O 1
ATOM 759 N N . ARG A 1 102 ? -14.891 5.041 16.147 1.00 54.03 102 ARG A N 1
ATOM 760 C CA . ARG A 1 102 ? -16.089 5.224 15.308 1.00 54.03 102 ARG A CA 1
ATOM 761 C C . ARG A 1 102 ? -15.990 4.584 13.923 1.00 54.03 102 ARG A C 1
ATOM 763 O O . ARG A 1 102 ? -16.868 4.823 13.101 1.00 54.03 102 ARG A O 1
ATOM 770 N N . ASN A 1 103 ? -14.979 3.751 13.660 1.00 53.91 103 ASN A N 1
ATOM 771 C CA . ASN A 1 103 ? -14.752 3.147 12.339 1.00 53.91 103 ASN A CA 1
ATOM 772 C C . ASN A 1 103 ? -14.437 4.169 11.225 1.00 53.91 103 ASN A C 1
ATOM 774 O O . ASN A 1 103 ? -14.534 3.840 10.043 1.00 53.91 103 ASN A O 1
ATOM 778 N N . GLU A 1 104 ? -14.056 5.399 11.576 1.00 54.56 104 GLU A N 1
ATOM 779 C CA . GLU A 1 104 ? -13.647 6.418 10.609 1.00 54.56 104 GLU A CA 1
ATOM 780 C C . GLU A 1 104 ? -12.156 6.260 10.265 1.00 54.56 104 GLU A C 1
ATOM 782 O O . GLU A 1 104 ? -11.367 5.691 11.028 1.00 54.56 104 GLU A O 1
ATOM 787 N N . THR A 1 105 ? -11.751 6.758 9.095 1.00 52.25 105 THR A N 1
ATOM 788 C CA . THR A 1 105 ? -10.345 6.751 8.665 1.00 52.25 105 THR A CA 1
ATOM 789 C C . THR A 1 105 ? -9.503 7.564 9.644 1.00 52.25 105 THR A C 1
ATOM 791 O O . THR A 1 105 ? -9.743 8.753 9.860 1.00 52.25 105 THR A O 1
ATOM 794 N N . ALA A 1 106 ? -8.506 6.922 10.244 1.00 57.25 106 ALA A N 1
ATOM 795 C CA . ALA A 1 106 ? -7.620 7.531 11.223 1.00 57.25 106 ALA A CA 1
ATOM 796 C C . ALA A 1 106 ? -6.194 6.973 11.066 1.00 57.25 106 ALA A C 1
ATOM 798 O O . ALA A 1 106 ? -6.024 5.871 10.548 1.00 57.25 106 ALA A O 1
ATOM 799 N N . PRO A 1 107 ? -5.163 7.678 11.562 1.00 51.50 107 PRO A N 1
ATOM 800 C CA . PRO A 1 107 ? -3.796 7.148 11.650 1.00 51.50 107 PRO A CA 1
ATOM 801 C C . PRO A 1 107 ? -3.684 5.838 12.451 1.00 51.50 107 PRO A C 1
ATOM 803 O O . PRO A 1 107 ? -2.701 5.115 12.334 1.00 51.50 107 PRO A O 1
ATOM 806 N N . ILE A 1 108 ? -4.692 5.522 13.273 1.00 53.44 108 ILE A N 1
ATOM 807 C CA . ILE A 1 108 ? -4.784 4.297 14.066 1.00 53.44 108 ILE A CA 1
ATOM 808 C C . ILE A 1 108 ? -6.093 3.597 13.698 1.00 53.44 108 ILE A C 1
ATOM 810 O O . ILE A 1 108 ? -7.174 4.137 13.934 1.00 53.44 108 ILE A O 1
ATOM 814 N N . ALA A 1 109 ? -6.008 2.381 13.166 1.00 58.50 109 ALA A N 1
ATOM 815 C CA . ALA A 1 109 ? -7.169 1.525 12.960 1.00 58.50 109 ALA A CA 1
ATOM 816 C C . ALA A 1 109 ? -7.306 0.541 14.131 1.00 58.50 109 ALA A C 1
ATOM 818 O O . ALA A 1 109 ? -6.441 -0.296 14.374 1.00 58.50 109 ALA A O 1
ATOM 819 N N . LEU A 1 110 ? -8.414 0.648 14.869 1.00 60.53 110 LEU A N 1
ATOM 820 C CA . LEU A 1 110 ? -8.754 -0.243 15.993 1.00 60.53 110 LEU A CA 1
ATOM 821 C C . LEU A 1 110 ? -9.786 -1.320 15.609 1.00 60.53 110 LEU A C 1
ATOM 823 O O . LEU A 1 110 ? -10.281 -2.059 16.462 1.00 60.53 110 LEU A O 1
ATOM 827 N N . TYR A 1 111 ? -10.126 -1.416 14.323 1.00 69.94 111 TYR A N 1
ATOM 828 C CA . TYR A 1 111 ? -11.291 -2.162 13.846 1.00 69.94 111 TYR A CA 1
ATOM 829 C C . TYR A 1 111 ? -11.012 -3.167 12.730 1.00 69.94 111 TYR A C 1
ATOM 831 O O . TYR A 1 111 ? -11.946 -3.800 12.241 1.00 69.94 111 TYR A O 1
ATOM 839 N N . SER A 1 112 ? -9.753 -3.349 12.332 1.00 83.19 112 SER A N 1
ATOM 840 C CA . SER A 1 112 ? -9.428 -4.295 11.267 1.00 83.19 112 SER A CA 1
ATOM 841 C C . SER A 1 112 ? -9.834 -5.731 11.659 1.00 83.19 112 SER A C 1
ATOM 843 O O . SER A 1 112 ? -9.538 -6.184 12.777 1.00 83.19 112 SER A O 1
ATOM 845 N N . PRO A 1 113 ? -10.551 -6.458 10.779 1.00 87.50 113 PRO A N 1
ATOM 846 C CA . PRO A 1 113 ? -10.948 -7.832 11.046 1.00 87.50 113 PRO A CA 1
ATOM 847 C C . PRO A 1 113 ? -9.717 -8.738 11.093 1.00 87.50 113 PRO A C 1
ATOM 849 O O . PRO A 1 113 ? -8.735 -8.521 10.386 1.00 87.50 113 PRO A O 1
ATOM 852 N N . ARG A 1 114 ? -9.766 -9.804 11.895 1.00 86.94 114 ARG A N 1
ATOM 853 C CA . ARG A 1 114 ? -8.774 -10.878 11.772 1.00 86.94 114 ARG A CA 1
ATOM 854 C C . ARG A 1 114 ? -9.107 -11.712 10.550 1.00 86.94 114 ARG A C 1
ATOM 856 O O . ARG A 1 114 ? -10.231 -12.180 10.417 1.00 86.94 114 ARG A O 1
ATOM 863 N N . THR A 1 115 ? -8.116 -11.916 9.698 1.00 90.56 115 THR A N 1
ATOM 864 C CA . THR A 1 115 ? -8.252 -12.710 8.476 1.00 90.56 115 THR A CA 1
ATOM 865 C C . THR A 1 115 ? -7.084 -13.671 8.325 1.00 90.56 115 THR A C 1
ATOM 867 O O . THR A 1 115 ? -6.089 -13.588 9.051 1.00 90.56 115 THR A O 1
ATOM 870 N N . ILE A 1 116 ? -7.168 -14.544 7.323 1.00 91.25 116 ILE A N 1
ATOM 871 C CA . ILE A 1 116 ? -6.072 -15.432 6.914 1.00 91.25 116 ILE A CA 1
ATOM 872 C C . ILE A 1 116 ? -4.790 -14.678 6.510 1.00 91.25 116 ILE A C 1
ATOM 874 O O . ILE A 1 116 ? -3.725 -15.283 6.459 1.00 91.25 116 ILE A O 1
ATOM 878 N N . LEU A 1 117 ? -4.869 -13.364 6.257 1.00 89.81 117 LEU A N 1
ATOM 879 C CA . LEU A 1 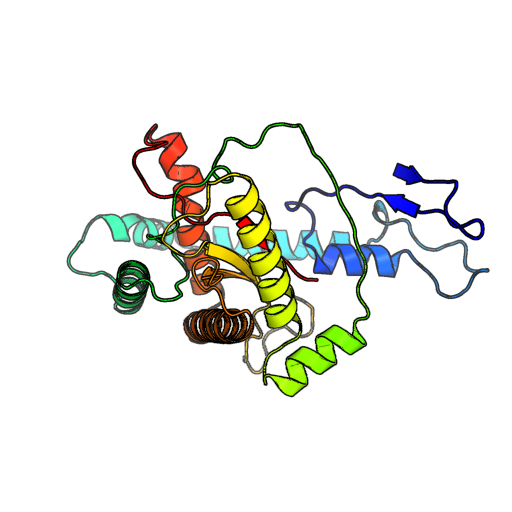117 ? -3.720 -12.514 5.928 1.00 89.81 117 LEU A CA 1
ATOM 880 C C . LEU A 1 117 ? -2.923 -12.088 7.172 1.00 89.81 117 LEU A C 1
ATOM 882 O O . LEU A 1 117 ? -1.746 -11.752 7.072 1.00 89.81 117 LEU A O 1
ATOM 886 N N . ASN A 1 118 ? -3.528 -12.125 8.362 1.00 87.31 118 ASN A N 1
ATOM 887 C CA . ASN A 1 118 ? -2.917 -11.653 9.609 1.00 87.31 118 ASN A CA 1
ATOM 888 C C . ASN A 1 118 ? -2.083 -12.740 10.309 1.00 87.31 118 ASN A C 1
ATOM 890 O O . ASN A 1 118 ? -2.183 -12.929 11.522 1.00 87.31 118 ASN A O 1
ATOM 894 N N . GLN A 1 119 ? -1.280 -13.472 9.539 1.00 83.69 119 GLN A N 1
ATOM 895 C CA . GLN A 1 119 ? -0.435 -14.563 10.026 1.00 83.69 119 GLN A CA 1
ATOM 896 C C . GLN A 1 119 ? 1.027 -14.127 10.150 1.00 83.69 119 GLN A C 1
ATOM 898 O O . GLN A 1 119 ? 1.445 -13.101 9.610 1.00 83.69 119 GLN A O 1
ATOM 903 N N . LYS A 1 120 ? 1.838 -14.921 10.859 1.00 81.12 120 LYS A N 1
ATOM 904 C CA . LYS A 1 120 ? 3.288 -14.697 10.906 1.00 81.12 120 LYS A CA 1
ATOM 905 C C . LYS A 1 120 ? 3.869 -14.829 9.497 1.00 81.12 120 LYS A C 1
ATOM 907 O O . LYS A 1 120 ? 3.747 -15.875 8.864 1.00 81.12 120 LYS A O 1
ATOM 912 N N . ILE A 1 121 ? 4.531 -13.776 9.030 1.00 81.00 121 ILE A N 1
ATOM 913 C CA . ILE A 1 121 ? 5.199 -13.761 7.729 1.00 81.00 121 ILE A CA 1
ATOM 914 C C . ILE A 1 121 ? 6.418 -14.688 7.799 1.00 81.00 121 ILE A C 1
ATOM 916 O O . ILE A 1 121 ? 7.325 -14.473 8.601 1.00 81.00 121 ILE A O 1
ATOM 920 N N . THR A 1 122 ? 6.445 -15.725 6.963 1.00 84.12 122 THR A N 1
ATOM 921 C CA . THR A 1 122 ? 7.584 -16.654 6.847 1.00 84.12 122 THR A CA 1
ATOM 922 C C . THR A 1 122 ? 8.587 -16.152 5.803 1.00 84.12 122 THR A C 1
ATOM 924 O O . THR A 1 122 ? 8.474 -15.023 5.328 1.00 84.12 122 THR A O 1
ATOM 927 N N . SER A 1 123 ? 9.587 -16.947 5.419 1.00 83.44 123 SER A N 1
ATOM 928 C CA . SER A 1 123 ? 10.505 -16.621 4.314 1.00 83.44 123 SER A CA 1
ATOM 929 C C . SER A 1 123 ? 9.931 -16.936 2.926 1.00 83.44 123 SER A C 1
ATOM 931 O O . SER A 1 123 ? 10.445 -16.426 1.932 1.00 83.44 123 SER A O 1
ATOM 933 N N . ALA A 1 124 ? 8.862 -17.736 2.837 1.00 85.69 124 ALA A N 1
ATOM 934 C CA . ALA A 1 124 ? 8.263 -18.115 1.563 1.00 85.69 124 ALA A CA 1
ATOM 935 C C . ALA A 1 124 ? 7.636 -16.892 0.876 1.00 85.69 124 ALA A C 1
ATOM 937 O O . ALA A 1 124 ? 6.852 -16.150 1.474 1.00 85.69 124 ALA A O 1
ATOM 938 N N . ARG A 1 125 ? 7.988 -16.662 -0.389 1.00 83.00 125 ARG A N 1
ATOM 939 C CA . ARG A 1 125 ? 7.434 -15.586 -1.218 1.00 83.00 125 ARG A CA 1
ATOM 940 C C . ARG A 1 125 ? 6.894 -16.198 -2.501 1.00 83.00 125 ARG A C 1
ATOM 942 O O . ARG A 1 125 ? 7.567 -17.008 -3.129 1.00 83.00 125 ARG A O 1
ATOM 949 N N . ARG A 1 126 ? 5.683 -15.800 -2.876 1.00 82.88 126 ARG A N 1
ATOM 950 C CA . ARG A 1 126 ? 5.123 -16.020 -4.209 1.00 82.88 126 ARG A CA 1
ATOM 951 C C . ARG A 1 126 ? 4.947 -14.656 -4.849 1.00 82.88 126 ARG A C 1
ATOM 953 O O . ARG A 1 126 ? 4.564 -13.709 -4.166 1.00 82.88 126 ARG A O 1
ATOM 960 N N . PHE A 1 127 ? 5.267 -14.569 -6.129 1.00 81.44 127 PHE A N 1
ATOM 961 C CA . PHE A 1 127 ? 5.141 -13.350 -6.907 1.00 81.44 127 PHE A CA 1
ATOM 962 C C . PHE A 1 127 ? 4.192 -13.615 -8.068 1.00 81.44 127 PHE A C 1
ATOM 964 O O . PHE A 1 127 ? 4.304 -14.641 -8.737 1.00 81.44 127 PHE A O 1
ATOM 971 N N . ALA A 1 128 ? 3.262 -12.693 -8.273 1.00 83.19 128 ALA A N 1
ATOM 972 C CA . ALA A 1 128 ? 2.396 -12.642 -9.434 1.00 83.19 128 ALA A CA 1
ATOM 973 C C . ALA A 1 128 ? 2.452 -11.211 -9.968 1.00 83.19 128 ALA A C 1
ATOM 975 O O . ALA A 1 128 ? 2.431 -10.261 -9.185 1.00 83.19 128 ALA A O 1
ATOM 976 N N . ALA A 1 129 ? 2.545 -11.075 -11.285 1.00 85.00 129 ALA A N 1
ATOM 977 C CA . ALA A 1 129 ? 2.518 -9.796 -11.973 1.00 85.00 129 ALA A CA 1
ATOM 978 C C . ALA A 1 129 ? 1.472 -9.845 -13.077 1.00 85.00 129 ALA A C 1
ATOM 980 O O . ALA A 1 129 ? 1.225 -10.899 -13.661 1.00 85.00 129 ALA A O 1
ATOM 981 N N . GLN A 1 130 ? 0.873 -8.692 -13.331 1.00 87.88 130 GLN A N 1
ATOM 982 C CA . GLN A 1 130 ? -0.040 -8.467 -14.433 1.00 87.88 130 GLN A CA 1
ATOM 983 C C . GLN A 1 130 ? 0.052 -6.994 -14.831 1.00 87.88 130 GLN A C 1
ATOM 985 O O . GLN A 1 130 ? 0.385 -6.152 -13.990 1.00 87.88 130 GLN A O 1
ATOM 990 N N . ASP A 1 131 ? -0.215 -6.694 -16.097 1.00 90.69 131 ASP A N 1
ATOM 991 C CA . ASP A 1 131 ? -0.249 -5.332 -16.614 1.00 90.69 131 ASP A CA 1
ATOM 992 C C . ASP A 1 131 ? -1.673 -4.868 -16.942 1.00 90.69 131 ASP A C 1
ATOM 994 O O . ASP A 1 131 ? -2.591 -5.654 -17.185 1.00 90.69 131 ASP A O 1
ATOM 998 N N . TRP A 1 132 ? -1.854 -3.549 -16.897 1.00 93.25 132 TRP A N 1
ATOM 999 C CA . TRP A 1 132 ? -3.085 -2.880 -17.293 1.00 93.25 132 TRP A CA 1
ATOM 1000 C C . TRP A 1 132 ? -2.745 -1.566 -18.002 1.00 93.25 132 TRP A C 1
ATOM 1002 O O . TRP A 1 132 ? -1.862 -0.843 -17.531 1.00 93.25 132 TRP A O 1
ATOM 1012 N N . PRO A 1 133 ? -3.473 -1.192 -19.073 1.00 95.69 133 PRO A N 1
ATOM 1013 C CA . PRO A 1 133 ? -3.283 0.100 -19.726 1.00 95.69 133 PRO A CA 1
ATOM 1014 C C . PRO A 1 133 ? -3.552 1.257 -18.760 1.00 95.69 133 PRO A C 1
ATOM 1016 O O . PRO A 1 133 ? -4.649 1.378 -18.200 1.00 95.69 133 PRO A O 1
ATOM 1019 N N . ILE A 1 134 ? -2.569 2.140 -18.580 1.00 94.44 134 ILE A N 1
ATOM 1020 C CA . ILE A 1 134 ? -2.681 3.271 -17.651 1.00 94.44 134 ILE A CA 1
ATOM 1021 C C . ILE A 1 134 ? -3.776 4.252 -18.089 1.00 94.44 134 ILE A C 1
ATOM 1023 O O . ILE A 1 134 ? -4.452 4.851 -17.252 1.00 94.44 134 ILE A O 1
ATOM 1027 N N . GLU A 1 135 ? -4.017 4.368 -19.394 1.00 96.75 135 GLU A N 1
ATOM 1028 C CA . GLU A 1 135 ? -5.071 5.185 -19.992 1.00 96.75 135 GLU A CA 1
ATOM 1029 C C . GLU A 1 135 ? -6.447 4.724 -19.518 1.00 96.75 135 GLU A C 1
ATOM 1031 O O . GLU A 1 135 ? -7.302 5.552 -19.203 1.00 96.75 135 GLU A O 1
ATOM 1036 N N . ARG A 1 136 ? -6.648 3.406 -19.388 1.00 96.75 136 ARG A N 1
ATOM 1037 C CA . ARG A 1 136 ? -7.895 2.832 -18.875 1.00 96.75 136 ARG A CA 1
ATOM 1038 C C . ARG A 1 136 ? -8.100 3.202 -17.409 1.00 96.75 136 ARG A C 1
ATOM 1040 O O . ARG A 1 136 ? -9.194 3.616 -17.040 1.00 96.75 136 ARG A O 1
ATOM 1047 N N . LEU A 1 137 ? -7.056 3.103 -16.587 1.00 96.75 137 LEU A N 1
ATOM 1048 C CA . LEU A 1 137 ? -7.123 3.473 -15.168 1.00 96.75 137 LEU A CA 1
ATOM 1049 C C . LEU A 1 137 ? -7.412 4.969 -14.989 1.00 96.75 137 LEU A C 1
ATOM 1051 O O . LEU A 1 137 ? -8.252 5.352 -14.175 1.00 96.75 137 LEU A O 1
ATOM 1055 N N . ARG A 1 138 ? -6.771 5.822 -15.798 1.00 96.50 138 ARG A N 1
ATOM 1056 C CA . ARG A 1 138 ? -7.034 7.269 -15.826 1.00 96.50 138 ARG A CA 1
ATOM 1057 C C . ARG A 1 138 ? -8.451 7.588 -16.291 1.00 96.50 138 ARG A C 1
ATOM 1059 O O . ARG A 1 138 ? -9.072 8.488 -15.730 1.00 96.50 138 ARG A O 1
ATOM 1066 N N . ALA A 1 139 ? -8.964 6.868 -17.287 1.00 97.81 139 ALA A N 1
ATOM 1067 C CA . ALA A 1 139 ? -10.328 7.042 -17.775 1.00 97.81 139 ALA A CA 1
ATOM 1068 C C . ALA A 1 139 ? -11.362 6.705 -16.693 1.00 97.81 139 ALA A C 1
ATOM 1070 O O . ALA A 1 139 ? -12.301 7.476 -16.513 1.00 97.81 139 ALA A O 1
ATOM 1071 N N . VAL A 1 140 ? -11.151 5.620 -15.932 1.00 97.44 140 VAL A N 1
ATOM 1072 C CA . VAL A 1 140 ? -11.991 5.284 -14.771 1.00 97.44 140 VAL A CA 1
ATOM 1073 C C . VAL A 1 140 ? -11.953 6.417 -13.754 1.00 97.44 140 VAL A C 1
ATOM 1075 O O . VAL A 1 140 ? -13.004 6.972 -13.460 1.00 97.44 140 VAL A O 1
ATOM 1078 N N . GLY A 1 141 ? -10.761 6.833 -13.308 1.00 96.88 141 GLY A N 1
ATOM 1079 C CA . GLY A 1 141 ? -10.634 7.917 -12.328 1.00 96.88 141 GLY A CA 1
ATOM 1080 C C . GLY A 1 141 ? -11.312 9.215 -12.779 1.00 96.88 141 GLY A C 1
ATOM 1081 O O . GLY A 1 141 ? -12.017 9.858 -12.007 1.00 96.88 141 GLY A O 1
ATOM 1082 N N . LYS A 1 142 ? -11.191 9.574 -14.064 1.00 97.50 142 LYS A N 1
ATOM 1083 C CA . LYS A 1 142 ? -11.884 10.739 -14.632 1.00 97.50 142 LYS A CA 1
ATOM 1084 C C . LYS A 1 142 ? -13.406 10.581 -14.610 1.00 97.50 142 LYS A C 1
ATOM 1086 O O . LYS A 1 142 ? -14.097 11.546 -14.301 1.00 97.50 142 LYS A O 1
ATOM 1091 N N . ALA A 1 143 ? -13.921 9.403 -14.956 1.00 97.62 143 ALA A N 1
ATOM 1092 C CA . ALA A 1 143 ? -15.357 9.135 -14.986 1.00 97.62 143 ALA A CA 1
ATOM 1093 C C . ALA A 1 143 ? -15.987 9.125 -13.584 1.00 97.62 143 ALA A C 1
ATOM 1095 O O . ALA A 1 143 ? -17.155 9.471 -13.444 1.00 97.62 143 ALA A O 1
ATOM 1096 N N . THR A 1 144 ? -15.216 8.760 -12.558 1.00 96.31 144 THR A N 1
ATOM 1097 C CA . THR A 1 144 ? -15.677 8.631 -11.165 1.00 96.31 144 THR A CA 1
ATOM 1098 C C . THR A 1 144 ? -15.284 9.814 -10.281 1.00 96.31 144 THR A C 1
ATOM 1100 O O . THR A 1 144 ? -15.644 9.847 -9.110 1.00 96.31 144 THR A O 1
ATOM 1103 N N . GLY A 1 145 ? -14.526 10.784 -10.804 1.00 96.50 145 GLY A N 1
ATOM 1104 C CA . GLY A 1 145 ? -14.007 11.906 -10.016 1.00 96.50 145 GLY A CA 1
ATOM 1105 C C . GLY A 1 145 ? -12.940 11.503 -8.987 1.00 96.50 145 GLY A C 1
ATOM 1106 O O . GLY A 1 145 ? -12.712 12.237 -8.028 1.00 96.50 145 GLY A O 1
ATOM 1107 N N . THR A 1 146 ? -12.283 10.355 -9.173 1.00 96.81 146 THR A N 1
ATOM 1108 C CA . THR A 1 146 ? -11.261 9.814 -8.265 1.00 96.81 146 THR A CA 1
ATOM 1109 C C . THR A 1 146 ? -9.865 9.848 -8.891 1.00 96.81 146 THR A C 1
ATOM 1111 O O . THR A 1 146 ? -9.683 10.055 -10.093 1.00 96.81 146 THR A O 1
ATOM 1114 N N . THR A 1 147 ? -8.827 9.644 -8.081 1.00 94.38 147 THR A N 1
ATOM 1115 C CA . THR A 1 147 ? -7.447 9.574 -8.575 1.00 94.38 147 THR A CA 1
ATOM 1116 C C . THR A 1 147 ? -7.101 8.177 -9.089 1.00 94.38 147 THR A C 1
ATOM 1118 O O . THR A 1 147 ? -7.761 7.192 -8.763 1.00 94.38 147 THR A O 1
ATOM 1121 N N . ILE A 1 148 ? -6.011 8.066 -9.858 1.00 94.12 148 ILE A N 1
ATOM 1122 C CA . ILE A 1 148 ? -5.484 6.759 -10.284 1.00 94.12 148 ILE A CA 1
ATOM 1123 C C . ILE A 1 148 ? -5.123 5.863 -9.088 1.00 94.12 148 ILE A C 1
ATOM 1125 O O . ILE A 1 148 ? -5.332 4.656 -9.151 1.00 94.12 148 ILE A O 1
ATOM 1129 N N . ASN A 1 149 ? -4.650 6.442 -7.979 1.00 92.50 149 ASN A N 1
ATOM 1130 C CA . ASN A 1 149 ? -4.313 5.685 -6.772 1.00 92.50 149 ASN A CA 1
ATOM 1131 C C . ASN A 1 149 ? -5.564 5.080 -6.124 1.00 92.50 149 ASN A C 1
ATOM 1133 O O . ASN A 1 149 ? -5.513 3.940 -5.673 1.00 92.50 149 ASN A O 1
ATOM 1137 N N . ASP A 1 150 ? -6.685 5.806 -6.128 1.00 95.19 150 ASP A N 1
ATOM 1138 C CA . ASP A 1 150 ? -7.958 5.297 -5.602 1.00 95.19 150 ASP A CA 1
ATOM 1139 C C . ASP A 1 150 ? -8.466 4.132 -6.463 1.00 95.19 150 ASP A C 1
ATOM 1141 O O . ASP A 1 150 ? -8.912 3.115 -5.935 1.00 95.19 150 ASP A O 1
ATOM 1145 N N . VAL A 1 151 ? -8.313 4.232 -7.790 1.00 96.81 151 VAL A N 1
ATOM 1146 C CA . VAL A 1 151 ? -8.649 3.144 -8.724 1.00 96.81 151 VAL A CA 1
ATOM 1147 C C . VAL A 1 151 ? -7.781 1.908 -8.470 1.00 96.81 151 VAL A C 1
ATOM 1149 O O . VAL A 1 151 ? -8.312 0.803 -8.380 1.00 96.81 151 VAL A O 1
ATOM 1152 N N . VAL A 1 152 ? -6.465 2.074 -8.299 1.00 95.44 152 VAL A N 1
ATOM 1153 C CA . VAL A 1 152 ? -5.550 0.963 -7.975 1.00 95.44 152 VAL A CA 1
ATOM 1154 C C . VAL A 1 152 ? -5.922 0.318 -6.635 1.00 95.44 152 VAL A C 1
ATOM 1156 O O . VAL A 1 152 ? -6.007 -0.907 -6.546 1.00 95.44 152 VAL A O 1
ATOM 1159 N N . LEU A 1 153 ? -6.228 1.114 -5.607 1.00 95.75 153 LEU A N 1
ATOM 1160 C CA . LEU A 1 153 ? -6.706 0.605 -4.318 1.00 95.75 153 LEU A CA 1
ATOM 1161 C C . LEU A 1 153 ? -8.023 -0.172 -4.460 1.00 95.75 153 LEU A C 1
ATOM 1163 O O . LEU A 1 153 ? -8.165 -1.242 -3.864 1.00 95.75 153 LEU A O 1
ATOM 1167 N N . ALA A 1 154 ? -8.963 0.313 -5.273 1.00 97.25 154 ALA A N 1
ATOM 1168 C CA . ALA A 1 154 ? -10.224 -0.374 -5.544 1.00 97.25 154 ALA A CA 1
ATOM 1169 C C . ALA A 1 154 ? -10.019 -1.700 -6.292 1.00 97.25 154 ALA A C 1
ATOM 1171 O O . ALA A 1 154 ? -10.684 -2.690 -5.970 1.00 97.25 154 ALA A O 1
ATOM 1172 N N . MET A 1 155 ? -9.064 -1.759 -7.225 1.00 96.50 155 MET A N 1
ATOM 1173 C CA . MET A 1 155 ? -8.659 -3.004 -7.886 1.00 96.50 155 MET A CA 1
ATOM 1174 C C . MET A 1 155 ? -8.071 -4.004 -6.889 1.00 96.50 155 MET A C 1
ATOM 1176 O O . MET A 1 155 ? -8.506 -5.156 -6.858 1.00 96.50 155 MET A O 1
ATOM 1180 N N . CYS A 1 156 ? -7.138 -3.572 -6.033 1.00 96.12 156 CYS A N 1
ATOM 1181 C CA . CYS A 1 156 ? -6.582 -4.417 -4.975 1.00 96.12 156 CYS A CA 1
ATOM 1182 C C . CYS A 1 156 ? -7.676 -4.914 -4.023 1.00 96.12 156 CYS A C 1
ATOM 1184 O O . CYS A 1 156 ? -7.709 -6.095 -3.683 1.00 96.12 156 CYS A O 1
ATOM 1186 N N . SER A 1 157 ? -8.602 -4.040 -3.628 1.00 97.44 157 SER A N 1
ATOM 1187 C CA . SER A 1 157 ? -9.738 -4.403 -2.783 1.00 97.44 157 SER A CA 1
ATOM 1188 C C . SER A 1 157 ? -10.652 -5.436 -3.450 1.00 97.44 157 SER A C 1
ATOM 1190 O O . SER A 1 157 ? -11.014 -6.432 -2.826 1.00 97.44 157 SER A O 1
ATOM 1192 N N . GLY A 1 158 ? -10.964 -5.265 -4.740 1.00 97.44 158 GLY A N 1
ATOM 1193 C CA . GLY A 1 158 ? -11.724 -6.251 -5.509 1.00 97.44 158 GLY A CA 1
ATOM 1194 C C . GLY A 1 158 ? -11.026 -7.603 -5.583 1.00 97.44 158 GLY A C 1
ATOM 1195 O O . GLY A 1 158 ? -11.650 -8.619 -5.287 1.00 97.44 158 GLY A O 1
ATOM 1196 N N . ALA A 1 159 ? -9.727 -7.617 -5.883 1.00 95.69 159 ALA A N 1
ATOM 1197 C CA . ALA A 1 159 ? -8.934 -8.842 -5.902 1.00 95.69 159 ALA A CA 1
ATOM 1198 C C . ALA A 1 159 ? -8.934 -9.546 -4.534 1.00 95.69 159 ALA A C 1
ATOM 1200 O O . ALA A 1 159 ? -9.150 -10.753 -4.466 1.00 95.69 159 ALA A O 1
ATOM 1201 N N . MET A 1 160 ? -8.764 -8.799 -3.438 1.00 96.44 160 MET A N 1
ATOM 1202 C CA . MET A 1 160 ? -8.818 -9.358 -2.082 1.00 96.44 160 MET A CA 1
ATOM 1203 C C . MET A 1 160 ? -10.206 -9.880 -1.719 1.00 96.44 160 MET A C 1
ATOM 1205 O O . MET A 1 160 ? -10.307 -10.937 -1.101 1.00 96.44 160 MET A O 1
ATOM 1209 N N . ARG A 1 161 ? -11.278 -9.187 -2.121 1.00 97.31 161 ARG A N 1
ATOM 1210 C CA . ARG A 1 161 ? -12.647 -9.674 -1.919 1.00 97.31 161 ARG A CA 1
ATOM 1211 C C . ARG A 1 161 ? -12.867 -10.995 -2.654 1.00 97.31 161 ARG A C 1
ATOM 1213 O O . ARG A 1 161 ? -13.342 -11.937 -2.032 1.00 97.31 161 ARG A O 1
ATOM 1220 N N . HIS A 1 162 ? -12.519 -11.070 -3.939 1.00 97.00 162 HIS A N 1
ATOM 1221 C CA . HIS A 1 162 ? -12.664 -12.299 -4.726 1.00 97.00 162 HIS A CA 1
ATOM 1222 C C . HIS A 1 162 ? -11.856 -13.450 -4.124 1.00 97.00 162 HIS A C 1
ATOM 1224 O O . HIS A 1 162 ? -12.419 -14.507 -3.865 1.00 97.00 162 HIS A O 1
ATOM 1230 N N . TYR A 1 163 ? -10.588 -13.208 -3.788 1.00 96.19 163 TYR A N 1
ATOM 1231 C CA . TYR A 1 163 ? -9.723 -14.202 -3.156 1.00 96.19 163 TYR A CA 1
ATOM 1232 C C . TYR A 1 163 ? -10.290 -14.730 -1.829 1.00 96.19 163 TYR A C 1
ATOM 1234 O O . TYR A 1 163 ? -10.276 -15.929 -1.571 1.00 96.19 163 TYR A O 1
ATOM 1242 N N . LEU A 1 164 ? -10.814 -13.849 -0.974 1.00 96.94 164 LEU A N 1
ATOM 1243 C CA . LEU A 1 164 ? -11.402 -14.265 0.300 1.00 96.94 164 LEU A CA 1
ATOM 1244 C C . LEU A 1 164 ? -12.757 -14.962 0.131 1.00 96.94 164 LEU A C 1
ATOM 1246 O O . LEU A 1 164 ? -13.069 -15.836 0.932 1.00 96.94 164 LEU A O 1
ATOM 1250 N N . LEU A 1 165 ? -13.547 -14.611 -0.887 1.00 97.38 165 LEU A N 1
ATOM 1251 C CA . LEU A 1 165 ? -14.785 -15.323 -1.220 1.00 97.38 165 LEU A CA 1
ATOM 1252 C C . LEU A 1 165 ? -14.506 -16.742 -1.724 1.00 97.38 165 LEU A C 1
ATOM 1254 O O . LEU A 1 165 ? -15.174 -17.673 -1.290 1.00 97.38 165 LEU A O 1
ATOM 1258 N N . GLU A 1 166 ? -13.504 -16.920 -2.588 1.00 97.75 166 GLU A N 1
ATOM 1259 C CA . GLU A 1 166 ? -13.085 -18.240 -3.088 1.00 97.75 166 GLU A CA 1
ATOM 1260 C C . GLU A 1 166 ? -12.659 -19.192 -1.961 1.00 97.75 166 GLU A C 1
ATOM 1262 O O . GLU A 1 166 ? -12.781 -20.408 -2.092 1.00 97.75 166 GLU A O 1
ATOM 1267 N N . LEU A 1 167 ? -12.178 -18.637 -0.849 1.00 97.19 167 LEU A N 1
ATOM 1268 C CA . LEU A 1 167 ? -11.740 -19.379 0.331 1.00 97.19 167 LEU A CA 1
ATOM 1269 C C . LEU A 1 167 ? -12.798 -19.466 1.442 1.00 97.19 167 LEU A C 1
ATOM 1271 O O . LEU A 1 167 ? -12.469 -19.953 2.522 1.00 97.19 167 LEU A O 1
ATOM 1275 N N . ASP A 1 168 ? -14.016 -18.960 1.216 1.00 96.88 168 ASP A N 1
ATOM 1276 C CA . ASP A 1 168 ? -15.072 -18.828 2.236 1.00 96.88 168 ASP A CA 1
ATOM 1277 C C . ASP A 1 168 ? -14.578 -18.129 3.525 1.00 96.88 168 ASP A C 1
ATOM 1279 O O . ASP A 1 168 ? -14.887 -18.493 4.658 1.00 96.88 168 ASP A O 1
ATOM 1283 N N . ALA A 1 169 ? -13.724 -17.118 3.344 1.00 96.88 169 ALA A N 1
ATOM 1284 C CA . ALA A 1 169 ? -12.980 -16.436 4.402 1.00 96.88 169 ALA A CA 1
ATOM 1285 C C . ALA A 1 169 ? -13.198 -14.912 4.405 1.00 96.88 169 ALA A C 1
ATOM 1287 O O . ALA A 1 169 ? -12.453 -14.181 5.069 1.00 96.88 169 ALA A O 1
ATOM 1288 N N . LEU A 1 170 ? -14.182 -14.406 3.650 1.00 96.75 170 LEU A N 1
ATOM 1289 C CA . LEU A 1 170 ? -14.496 -12.978 3.610 1.00 96.75 170 LEU A CA 1
ATOM 1290 C C . LEU A 1 170 ? -15.118 -12.534 4.949 1.00 96.75 170 LEU A C 1
ATOM 1292 O O . LEU A 1 170 ? -16.181 -13.029 5.320 1.00 96.75 170 LEU A O 1
ATOM 1296 N N . PRO A 1 171 ? -14.502 -11.589 5.685 1.00 94.31 171 PRO A N 1
ATOM 1297 C CA . PRO A 1 171 ? -15.084 -11.077 6.920 1.00 94.31 171 PRO A CA 1
ATOM 1298 C C . PRO A 1 171 ? -16.335 -10.224 6.658 1.00 94.31 171 PRO A C 1
ATOM 1300 O O . PRO A 1 171 ? -16.479 -9.605 5.606 1.00 94.31 171 PRO A O 1
ATOM 1303 N N . SER A 1 172 ? -17.198 -10.101 7.671 1.00 91.00 172 SER A N 1
ATOM 1304 C CA . SER A 1 172 ? -18.389 -9.231 7.643 1.00 91.00 172 SER A CA 1
ATOM 1305 C C . SER A 1 172 ? -18.071 -7.731 7.607 1.00 91.00 172 SER A C 1
ATOM 1307 O O . SER A 1 172 ? -18.950 -6.917 7.345 1.00 91.00 172 SER A O 1
ATOM 1309 N N . HIS A 1 173 ? -16.830 -7.353 7.914 1.00 90.69 173 HIS A N 1
ATOM 1310 C CA . HIS A 1 173 ? -16.353 -5.975 7.902 1.00 90.69 173 HIS A CA 1
ATOM 1311 C C . HIS A 1 173 ? -15.250 -5.817 6.863 1.00 90.69 173 HIS A C 1
ATOM 1313 O O . HIS A 1 173 ? -14.451 -6.731 6.665 1.00 90.69 173 HIS A O 1
ATOM 1319 N N . SER A 1 174 ? -15.163 -4.634 6.255 1.00 93.81 174 SER A N 1
ATOM 1320 C CA . SER A 1 174 ? -14.078 -4.302 5.332 1.00 93.81 174 SER A CA 1
ATOM 1321 C C . SER A 1 174 ? -12.688 -4.597 5.899 1.00 93.81 174 SER A C 1
ATOM 1323 O O . SER A 1 174 ? -12.393 -4.272 7.051 1.00 93.81 174 SER A O 1
ATOM 1325 N N . LEU A 1 175 ? -11.791 -5.066 5.031 1.00 94.69 175 LEU A N 1
ATOM 1326 C CA . LEU A 1 175 ? -10.355 -5.008 5.275 1.00 94.69 175 LEU A CA 1
ATOM 1327 C C . LEU A 1 175 ? -9.877 -3.557 5.407 1.00 94.69 175 LEU A C 1
ATOM 1329 O O . LEU A 1 175 ? -10.473 -2.631 4.844 1.00 94.69 175 LEU A O 1
ATOM 1333 N N . VAL A 1 176 ? -8.758 -3.389 6.105 1.00 93.00 176 VAL A N 1
ATOM 1334 C CA . VAL A 1 176 ? -8.044 -2.119 6.255 1.00 93.00 176 VAL A CA 1
ATOM 1335 C C . VAL A 1 176 ? -6.651 -2.250 5.647 1.00 93.00 176 VAL A C 1
ATOM 1337 O O . VAL A 1 176 ? -5.910 -3.172 5.996 1.00 93.00 176 VAL A O 1
ATOM 1340 N N . ALA A 1 177 ? -6.287 -1.327 4.759 1.00 92.31 177 ALA A N 1
ATOM 1341 C CA . ALA A 1 177 ? -4.943 -1.222 4.204 1.00 92.31 177 ALA A CA 1
ATOM 1342 C C . ALA A 1 177 ? -4.166 -0.078 4.852 1.00 92.31 177 ALA A C 1
ATOM 1344 O O . ALA A 1 177 ? -4.695 1.016 5.013 1.00 92.31 177 ALA A O 1
ATOM 1345 N N . MET A 1 178 ? -2.893 -0.308 5.156 1.00 89.69 178 MET A N 1
ATOM 1346 C CA . MET A 1 178 ? -1.946 0.770 5.421 1.00 89.69 178 MET A CA 1
ATOM 1347 C C . MET A 1 178 ? -1.417 1.285 4.080 1.00 89.69 178 MET A C 1
ATOM 1349 O O . MET A 1 178 ? -0.855 0.513 3.298 1.00 89.69 178 MET A O 1
ATOM 1353 N N . VAL A 1 179 ? -1.620 2.572 3.805 1.00 87.69 179 VAL A N 1
ATOM 1354 C CA . VAL A 1 179 ? -1.237 3.216 2.545 1.00 87.69 179 VAL A CA 1
ATOM 1355 C C . VAL A 1 179 ? -0.245 4.344 2.833 1.00 87.69 179 VAL A C 1
ATOM 1357 O O . VAL A 1 179 ? -0.620 5.324 3.487 1.00 87.69 179 VAL A O 1
ATOM 1360 N N . PRO A 1 180 ? 1.008 4.240 2.356 1.00 81.31 180 PRO A N 1
ATOM 1361 C CA . PRO A 1 180 ? 1.957 5.343 2.408 1.00 81.31 180 PRO A CA 1
ATOM 1362 C C . PRO A 1 180 ? 1.465 6.505 1.542 1.00 81.31 180 PRO A C 1
ATOM 1364 O O . PRO A 1 180 ? 1.051 6.307 0.398 1.00 81.31 180 PRO A O 1
ATOM 1367 N N . VAL A 1 181 ? 1.528 7.730 2.058 1.00 76.19 181 VAL A N 1
ATOM 1368 C CA . VAL A 1 181 ? 1.179 8.938 1.303 1.00 76.19 181 VAL A CA 1
ATOM 1369 C C . VAL A 1 181 ? 2.275 9.988 1.417 1.00 76.19 181 VAL A C 1
ATOM 1371 O O . VAL A 1 181 ? 2.820 10.241 2.492 1.00 76.19 181 VAL A O 1
ATOM 1374 N N . SER A 1 182 ? 2.586 10.633 0.294 1.00 69.31 182 SER A N 1
ATOM 1375 C CA . SER A 1 182 ? 3.497 11.776 0.273 1.00 69.31 182 SER A CA 1
ATOM 1376 C C . SER A 1 182 ? 2.825 13.002 0.880 1.00 69.31 182 SER A C 1
ATOM 1378 O O . SER A 1 182 ? 1.700 13.357 0.513 1.00 69.31 182 SER A O 1
ATOM 1380 N N . LEU A 1 183 ? 3.532 13.684 1.773 1.00 63.47 183 LEU A N 1
ATOM 1381 C CA . LEU A 1 183 ? 3.067 14.916 2.391 1.00 63.47 183 LEU A CA 1
ATOM 1382 C C . LEU A 1 183 ? 3.525 16.103 1.538 1.00 63.47 183 LEU A C 1
ATOM 1384 O O . LEU A 1 183 ? 4.720 16.335 1.366 1.00 63.47 183 LEU A O 1
ATOM 1388 N N . LYS A 1 184 ? 2.575 16.869 0.993 1.00 52.47 184 LYS A N 1
ATOM 1389 C CA . LYS A 1 184 ? 2.861 18.197 0.437 1.00 52.47 184 LYS A CA 1
ATOM 1390 C C . LYS A 1 184 ? 2.750 19.201 1.579 1.00 52.47 184 LYS A C 1
ATOM 1392 O O . LYS A 1 184 ? 1.647 19.599 1.937 1.00 52.47 184 LYS A O 1
ATOM 1397 N N . LEU A 1 185 ? 3.877 19.556 2.189 1.00 45.88 185 LEU A N 1
ATOM 1398 C CA . LEU A 1 185 ? 3.909 20.613 3.195 1.00 45.88 185 LEU A CA 1
ATOM 1399 C C . LEU A 1 185 ? 3.773 21.964 2.484 1.00 45.88 185 LEU A C 1
ATOM 1401 O O . LEU A 1 185 ? 4.651 22.367 1.723 1.00 45.88 185 LEU A O 1
ATOM 1405 N N . ASN A 1 186 ? 2.652 22.646 2.717 1.00 37.84 186 ASN A N 1
ATOM 1406 C CA . ASN A 1 186 ? 2.485 24.052 2.371 1.00 37.84 186 ASN A CA 1
ATOM 1407 C C . ASN A 1 186 ? 3.229 24.893 3.411 1.00 37.84 186 ASN A C 1
ATOM 1409 O O . ASN A 1 186 ? 2.627 25.388 4.358 1.00 37.84 186 ASN A O 1
ATOM 1413 N N . GLU A 1 187 ? 4.534 25.058 3.241 1.00 37.44 187 GLU A N 1
ATOM 1414 C CA . GLU A 1 187 ? 5.282 26.085 3.955 1.00 37.44 187 GLU A CA 1
ATOM 1415 C C . GLU A 1 187 ? 6.077 26.912 2.950 1.00 37.44 187 GLU A C 1
ATOM 1417 O O . GLU A 1 187 ? 6.917 26.412 2.199 1.00 37.44 187 GLU A O 1
ATOM 1422 N N . ALA A 1 188 ? 5.771 28.208 2.929 1.00 35.31 188 ALA A N 1
ATOM 1423 C CA . ALA A 1 188 ? 6.573 29.209 2.258 1.00 35.31 188 ALA A CA 1
ATOM 1424 C C . ALA A 1 188 ? 7.979 29.201 2.878 1.00 35.31 188 ALA A C 1
ATOM 1426 O O . ALA A 1 188 ? 8.170 29.650 4.005 1.00 35.31 188 ALA A O 1
ATOM 1427 N N . GLY A 1 189 ? 8.955 28.678 2.135 1.00 35.28 189 GLY A N 1
ATOM 1428 C CA . GLY A 1 189 ? 10.377 28.832 2.445 1.00 35.28 189 GLY A CA 1
ATOM 1429 C C . GLY A 1 189 ? 11.080 27.647 3.112 1.00 35.28 189 GLY A C 1
ATOM 1430 O O . GLY A 1 189 ? 12.266 27.772 3.403 1.00 35.28 189 GLY A O 1
ATOM 1431 N N . SER A 1 190 ? 10.434 26.498 3.326 1.00 33.12 190 SER A N 1
ATOM 1432 C CA . SER A 1 190 ? 11.137 25.294 3.794 1.00 33.12 190 SER A CA 1
ATOM 1433 C C . SER A 1 190 ? 11.620 24.433 2.618 1.00 33.12 190 SER A C 1
ATOM 1435 O O . SER A 1 190 ? 10.986 24.371 1.566 1.00 33.12 190 SER A O 1
ATOM 1437 N N . ALA A 1 191 ? 12.791 23.805 2.793 1.00 35.41 191 ALA A N 1
ATOM 1438 C CA . ALA A 1 191 ? 13.640 23.113 1.806 1.00 35.41 191 ALA A CA 1
ATOM 1439 C C . ALA A 1 191 ? 13.019 21.867 1.122 1.00 35.41 191 ALA A C 1
ATOM 1441 O O . ALA A 1 191 ? 13.703 20.926 0.723 1.00 35.41 191 ALA A O 1
ATOM 1442 N N . SER A 1 192 ? 11.703 21.851 0.951 1.00 39.47 192 SER A N 1
ATOM 1443 C CA . SER A 1 192 ? 10.924 20.827 0.258 1.00 39.47 192 SER A CA 1
ATOM 1444 C C . SER A 1 192 ? 11.145 20.832 -1.261 1.00 39.47 192 SER A C 1
ATOM 1446 O O . SER A 1 192 ? 10.765 19.874 -1.930 1.00 39.47 192 SER A O 1
ATOM 1448 N N . ALA A 1 193 ? 11.802 21.862 -1.810 1.00 33.88 193 ALA A N 1
ATOM 1449 C CA . ALA A 1 193 ? 12.303 21.849 -3.185 1.00 33.88 193 ALA A CA 1
ATOM 1450 C C . ALA A 1 193 ? 13.470 20.853 -3.380 1.00 33.88 193 ALA A C 1
ATOM 1452 O O . ALA A 1 193 ? 13.712 20.417 -4.502 1.00 33.88 193 ALA A O 1
ATOM 1453 N N . GLU A 1 194 ? 14.140 20.428 -2.297 1.00 37.75 194 GLU A N 1
ATOM 1454 C CA . GLU A 1 194 ? 15.315 19.538 -2.325 1.00 37.75 194 GLU A CA 1
ATOM 1455 C C . GLU A 1 194 ? 15.055 18.130 -1.747 1.00 37.75 194 GLU A C 1
ATOM 1457 O O . GLU A 1 194 ? 15.975 17.359 -1.477 1.00 37.75 194 GLU A O 1
ATOM 1462 N N . GLY A 1 195 ? 13.785 17.722 -1.665 1.00 38.91 195 GLY A N 1
ATOM 1463 C CA . GLY A 1 195 ? 13.421 16.304 -1.645 1.00 38.91 195 GLY A CA 1
ATOM 1464 C C . GLY A 1 195 ? 13.302 15.615 -0.286 1.00 38.91 195 GLY A C 1
ATOM 1465 O O . GLY A 1 195 ? 13.375 14.391 -0.271 1.00 38.91 195 GLY A O 1
ATOM 1466 N N . GLY A 1 196 ? 13.089 16.316 0.827 1.00 40.62 196 GLY A N 1
ATOM 1467 C CA . GLY A 1 196 ? 12.864 15.673 2.131 1.00 40.62 196 GLY A CA 1
ATOM 1468 C C . GLY A 1 196 ? 11.717 14.649 2.117 1.00 40.62 196 GLY A C 1
ATOM 1469 O O . GLY A 1 196 ? 10.609 14.940 1.666 1.00 40.62 196 GLY A O 1
ATOM 1470 N N . ASN A 1 197 ? 11.988 13.438 2.611 1.00 47.88 197 ASN A N 1
ATOM 1471 C CA . ASN A 1 197 ? 11.075 12.304 2.542 1.00 47.88 197 ASN A CA 1
ATOM 1472 C C . ASN A 1 197 ? 10.003 12.351 3.645 1.00 47.88 197 ASN A C 1
ATOM 1474 O O . ASN A 1 197 ? 10.062 11.639 4.645 1.00 47.88 197 ASN A O 1
ATOM 1478 N N . ALA A 1 198 ? 9.035 13.253 3.504 1.00 52.91 198 ALA A N 1
ATOM 1479 C CA . ALA A 1 198 ? 7.895 13.329 4.406 1.00 52.91 198 ALA A CA 1
ATOM 1480 C C . ALA A 1 198 ? 6.810 12.339 3.935 1.00 52.91 198 ALA A C 1
ATOM 1482 O O . ALA A 1 198 ? 5.919 12.695 3.161 1.00 52.91 198 ALA A O 1
ATOM 1483 N N . VAL A 1 199 ? 6.912 11.080 4.377 1.00 60.72 199 VAL A N 1
ATOM 1484 C CA . VAL A 1 199 ? 5.922 10.019 4.119 1.00 60.72 199 VAL A CA 1
ATOM 1485 C C . VAL A 1 199 ? 5.078 9.809 5.375 1.00 60.72 199 VAL A C 1
ATOM 1487 O O . VAL A 1 199 ? 5.604 9.491 6.440 1.00 60.72 199 VAL A O 1
ATOM 1490 N N . GLY A 1 200 ? 3.769 10.020 5.255 1.00 68.06 200 GLY A N 1
ATOM 1491 C CA . GLY A 1 200 ? 2.786 9.629 6.265 1.00 68.06 200 GLY A CA 1
ATOM 1492 C C . GLY A 1 200 ? 2.174 8.271 5.929 1.00 68.06 200 GLY A C 1
ATOM 1493 O O . GLY A 1 200 ? 2.261 7.812 4.790 1.00 68.06 200 GLY A O 1
ATOM 1494 N N . GLU A 1 201 ? 1.517 7.642 6.897 1.00 75.25 201 GLU A N 1
ATOM 1495 C CA . GLU A 1 201 ? 0.753 6.411 6.683 1.00 75.25 201 GLU A CA 1
ATOM 1496 C C . GLU A 1 201 ? -0.723 6.667 6.997 1.00 75.25 201 GLU A C 1
ATOM 1498 O O . GLU A 1 201 ? -1.063 7.240 8.033 1.00 75.25 201 GLU A O 1
ATOM 1503 N N . VAL A 1 202 ? -1.611 6.243 6.098 1.00 82.25 202 VAL A N 1
ATOM 1504 C CA . VAL A 1 202 ? -3.065 6.307 6.297 1.00 82.25 202 VAL A CA 1
ATOM 1505 C C . VAL A 1 202 ? -3.621 4.896 6.380 1.00 82.25 202 VAL A C 1
ATOM 1507 O O . VAL A 1 202 ? -3.303 4.056 5.540 1.00 82.25 202 VAL A O 1
ATOM 1510 N N . MET A 1 203 ? -4.494 4.646 7.356 1.00 84.94 203 MET A N 1
ATOM 1511 C CA . MET A 1 203 ? -5.282 3.416 7.413 1.00 84.94 203 MET A CA 1
ATOM 1512 C C . MET A 1 203 ? -6.566 3.602 6.606 1.00 84.94 203 MET A C 1
ATOM 1514 O O . MET A 1 203 ? -7.423 4.397 6.979 1.00 84.94 203 MET A O 1
ATOM 1518 N N . VAL A 1 204 ? -6.693 2.876 5.502 1.00 90.06 204 VAL A N 1
ATOM 1519 C CA . VAL A 1 204 ? -7.758 3.030 4.506 1.00 90.06 204 VAL A CA 1
ATOM 1520 C C . VAL A 1 204 ? -8.720 1.858 4.589 1.00 90.06 204 VAL A C 1
ATOM 1522 O O . VAL A 1 204 ? -8.307 0.700 4.483 1.00 90.06 204 VAL A O 1
ATOM 1525 N N . LYS A 1 205 ? -10.014 2.147 4.735 1.00 92.44 205 LYS A N 1
ATOM 1526 C CA . LYS A 1 205 ? -11.064 1.130 4.647 1.00 92.44 205 LYS A CA 1
ATOM 1527 C C . LYS A 1 205 ? -11.255 0.751 3.177 1.00 92.44 205 LYS A C 1
ATOM 1529 O O . LYS A 1 205 ? -11.601 1.592 2.357 1.00 92.44 205 LYS A O 1
ATOM 1534 N N . LEU A 1 206 ? -11.028 -0.517 2.843 1.00 95.31 206 LEU A N 1
ATOM 1535 C CA . LEU A 1 206 ? -11.026 -0.986 1.455 1.00 95.31 206 LEU A CA 1
ATOM 1536 C C . LEU A 1 206 ? -12.420 -1.236 0.850 1.00 95.31 206 LEU A C 1
ATOM 1538 O O . LEU A 1 206 ? -12.512 -1.502 -0.342 1.00 95.31 206 LEU A O 1
ATOM 1542 N N . GLY A 1 207 ? -13.498 -1.225 1.631 1.00 95.19 207 GLY A N 1
ATOM 1543 C CA . GLY A 1 207 ? -14.842 -1.578 1.159 1.00 95.19 207 GLY A CA 1
ATOM 1544 C C . GLY A 1 207 ? -14.947 -3.020 0.639 1.00 95.19 207 GLY A C 1
ATOM 1545 O O . GLY A 1 207 ? -15.693 -3.289 -0.303 1.00 95.19 207 GLY A O 1
ATOM 1546 N N . THR A 1 208 ? -14.169 -3.962 1.190 1.00 96.50 208 THR A N 1
ATOM 1547 C CA . THR A 1 208 ? -14.218 -5.372 0.746 1.00 96.50 208 THR A CA 1
ATOM 1548 C C . THR A 1 208 ? -15.515 -6.068 1.132 1.00 96.50 208 THR A C 1
ATOM 1550 O O . THR A 1 208 ? -15.799 -7.126 0.588 1.00 96.50 208 THR A O 1
ATOM 1553 N N . ASP A 1 209 ? -16.282 -5.504 2.063 1.00 94.75 209 ASP A N 1
ATOM 1554 C CA . ASP A 1 209 ? -17.634 -5.897 2.467 1.00 94.75 209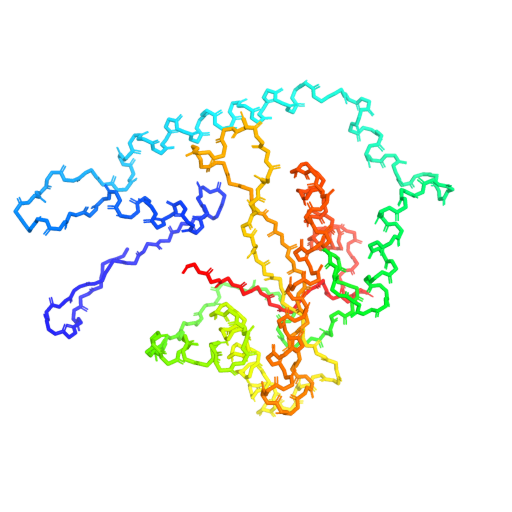 ASP A CA 1
ATOM 1555 C C . ASP A 1 209 ? -18.697 -5.497 1.428 1.00 94.75 209 ASP A C 1
ATOM 1557 O O . ASP A 1 209 ? -19.683 -6.216 1.260 1.00 94.75 209 ASP A O 1
ATOM 1561 N N . LEU A 1 210 ? -18.448 -4.446 0.644 1.00 95.94 210 LEU A N 1
ATOM 1562 C CA . LEU A 1 210 ? -19.350 -3.962 -0.404 1.00 95.94 210 LEU A CA 1
ATOM 1563 C C . LEU A 1 210 ? -19.281 -4.844 -1.657 1.00 95.94 210 LEU A C 1
ATOM 1565 O O . LEU A 1 210 ? -18.194 -5.209 -2.115 1.00 95.94 210 LEU A O 1
ATOM 1569 N N . THR A 1 211 ? -20.436 -5.196 -2.225 1.00 95.06 211 THR A N 1
ATOM 1570 C CA . THR A 1 211 ? -20.535 -5.954 -3.485 1.00 95.06 211 THR A CA 1
ATOM 1571 C C . THR A 1 211 ? -20.261 -5.082 -4.701 1.00 95.06 211 THR A C 1
ATOM 1573 O O . THR A 1 211 ? -19.543 -5.523 -5.600 1.00 95.06 211 THR A O 1
ATOM 1576 N N . ASP A 1 212 ? -20.803 -3.864 -4.716 1.00 97.06 212 ASP A N 1
ATOM 1577 C CA . ASP A 1 212 ? -20.694 -2.954 -5.849 1.00 97.06 212 ASP A CA 1
ATOM 1578 C C . ASP A 1 212 ? -19.280 -2.338 -5.944 1.00 97.06 212 ASP A C 1
ATOM 1580 O O . ASP A 1 212 ? -18.750 -1.827 -4.950 1.00 97.06 212 ASP A O 1
ATOM 1584 N N . PRO A 1 213 ? -18.610 -2.412 -7.110 1.00 95.75 213 PRO A N 1
ATOM 1585 C CA . PRO A 1 213 ? -17.272 -1.853 -7.277 1.00 95.75 213 PRO A CA 1
ATOM 1586 C C . PRO A 1 213 ? -17.246 -0.316 -7.293 1.00 95.75 213 PRO A C 1
ATOM 1588 O O . PRO A 1 213 ? -16.206 0.255 -6.964 1.00 95.75 213 PRO A O 1
ATOM 1591 N N . GLY A 1 214 ? -18.347 0.347 -7.664 1.00 96.56 214 GLY A N 1
ATOM 1592 C CA . GLY A 1 214 ? -18.483 1.803 -7.650 1.00 96.56 214 GLY A CA 1
ATOM 1593 C C . GLY A 1 214 ? -18.568 2.346 -6.226 1.00 96.56 214 GLY A C 1
ATOM 1594 O O . GLY A 1 214 ? -17.741 3.173 -5.851 1.00 96.56 214 GLY A O 1
ATOM 1595 N N . GLU A 1 215 ? -19.466 1.796 -5.404 1.00 97.00 215 GLU A N 1
ATOM 1596 C CA . GLU A 1 215 ? -19.585 2.134 -3.974 1.00 97.00 215 GLU A CA 1
ATOM 1597 C C . GLU A 1 215 ? -18.264 1.899 -3.230 1.00 97.00 215 GLU A C 1
ATOM 1599 O O . GLU A 1 215 ? -17.843 2.684 -2.379 1.00 97.00 215 GLU A O 1
ATOM 1604 N N . ARG A 1 216 ? -17.559 0.816 -3.579 1.00 96.75 216 ARG A N 1
ATOM 1605 C CA . ARG A 1 216 ? -16.235 0.519 -3.028 1.00 96.75 216 ARG A CA 1
ATOM 1606 C C . ARG A 1 216 ? -15.207 1.586 -3.390 1.00 96.75 216 ARG A C 1
ATOM 1608 O O . ARG A 1 216 ? -14.447 2.007 -2.521 1.00 96.75 216 ARG A O 1
ATOM 1615 N N . LEU A 1 217 ? -15.146 1.994 -4.656 1.00 97.94 217 LEU A N 1
ATOM 1616 C CA . LEU A 1 217 ? -14.225 3.035 -5.109 1.00 97.94 217 LEU A CA 1
ATOM 1617 C C . LEU A 1 217 ? -14.527 4.379 -4.434 1.00 97.94 217 LEU A C 1
ATOM 1619 O O . LEU A 1 217 ? -13.599 5.053 -3.986 1.00 97.94 217 LEU A O 1
ATOM 1623 N N . GLU A 1 218 ? -15.804 4.740 -4.323 1.00 96.81 218 GLU A N 1
ATOM 1624 C CA . GLU A 1 218 ? -16.250 5.952 -3.634 1.00 96.81 218 GLU A CA 1
ATOM 1625 C C . GLU A 1 218 ? -15.826 5.935 -2.159 1.00 96.81 218 GLU A C 1
ATOM 1627 O O . GLU A 1 218 ? -15.105 6.831 -1.717 1.00 96.81 218 GLU A O 1
ATOM 1632 N N . GLY A 1 219 ? -16.135 4.858 -1.431 1.00 94.75 219 GLY A N 1
ATOM 1633 C CA . GLY A 1 219 ? -15.751 4.713 -0.025 1.00 94.75 219 GLY A CA 1
ATOM 1634 C C . GLY A 1 219 ? -14.233 4.716 0.205 1.00 94.75 219 GLY A C 1
ATOM 1635 O O . GLY A 1 219 ? -13.754 5.297 1.182 1.00 94.75 219 GLY A O 1
ATOM 1636 N N . ILE A 1 220 ? -13.449 4.119 -0.701 1.00 95.44 220 ILE A N 1
ATOM 1637 C CA . ILE A 1 220 ? -11.977 4.184 -0.656 1.00 95.44 220 ILE A CA 1
ATOM 1638 C C . ILE A 1 220 ? -11.490 5.623 -0.853 1.00 95.44 220 ILE A C 1
ATOM 1640 O O . ILE A 1 220 ? -10.636 6.087 -0.094 1.00 95.44 220 ILE A O 1
ATOM 1644 N N . SER A 1 221 ? -12.016 6.324 -1.860 1.00 94.88 221 SER A N 1
ATOM 1645 C CA . SER A 1 221 ? -11.647 7.708 -2.175 1.00 94.88 221 SER A CA 1
ATOM 1646 C C . SER A 1 221 ? -11.948 8.644 -0.999 1.00 94.88 221 SER A C 1
ATOM 1648 O O . SER A 1 221 ? -11.087 9.423 -0.577 1.00 94.88 221 SER A O 1
ATOM 1650 N N . GLU A 1 222 ? -13.127 8.510 -0.386 1.00 92.50 222 GLU A N 1
ATOM 1651 C CA . GLU A 1 222 ? -13.493 9.241 0.830 1.00 92.50 222 GLU A CA 1
ATOM 1652 C C . GLU A 1 222 ? -12.569 8.909 2.005 1.00 92.50 222 GLU A C 1
ATOM 1654 O O . GLU A 1 222 ? -12.116 9.810 2.718 1.00 92.50 222 GLU A O 1
ATOM 1659 N N . SER A 1 223 ? -12.236 7.627 2.184 1.00 89.62 223 SER A N 1
ATOM 1660 C CA . SER A 1 223 ? -11.332 7.175 3.240 1.00 89.62 223 SER A CA 1
ATOM 1661 C C . SER A 1 223 ? -9.942 7.802 3.088 1.00 89.62 223 SER A C 1
ATOM 1663 O O . SER A 1 223 ? -9.430 8.423 4.022 1.00 89.62 223 SER A O 1
ATOM 1665 N N . ILE A 1 224 ? -9.367 7.755 1.885 1.00 88.38 224 ILE A N 1
ATOM 1666 C CA . ILE A 1 224 ? -8.090 8.401 1.560 1.00 88.38 224 ILE A CA 1
ATOM 1667 C C . ILE A 1 224 ? -8.144 9.911 1.807 1.00 88.38 224 ILE A C 1
ATOM 1669 O O . ILE A 1 224 ? -7.218 10.469 2.405 1.00 88.38 224 ILE A O 1
ATOM 1673 N N . LYS A 1 225 ? -9.206 10.584 1.350 1.00 87.56 225 LYS A N 1
ATOM 1674 C CA . LYS A 1 225 ? -9.370 12.034 1.506 1.00 87.56 225 LYS A CA 1
ATOM 1675 C C . LYS A 1 225 ? -9.423 12.424 2.981 1.00 87.56 225 LYS A C 1
ATOM 1677 O O . LYS A 1 225 ? -8.647 13.277 3.403 1.00 87.56 225 LYS A O 1
ATOM 1682 N N . SER A 1 226 ? -10.244 11.738 3.771 1.00 83.00 226 SER A N 1
ATOM 1683 C CA . SER A 1 226 ? -10.364 11.957 5.215 1.00 83.00 226 SER A CA 1
ATOM 1684 C C . SER A 1 226 ? -9.032 11.744 5.947 1.00 83.00 226 SER A C 1
ATOM 1686 O O . SER A 1 226 ? -8.638 12.553 6.789 1.00 83.00 226 SER A O 1
ATOM 1688 N N . GLY A 1 227 ? -8.286 10.697 5.581 1.00 79.25 227 GLY A N 1
ATOM 1689 C CA . GLY A 1 227 ? -6.968 10.423 6.154 1.00 79.25 227 GLY A CA 1
ATOM 1690 C C . GLY A 1 227 ? -5.935 11.500 5.826 1.00 79.25 227 GLY A C 1
ATOM 1691 O O . GLY A 1 227 ? -5.196 11.942 6.706 1.00 79.25 227 GLY A O 1
ATOM 1692 N N . LYS A 1 228 ? -5.916 11.981 4.577 1.00 79.06 228 LYS A N 1
ATOM 1693 C CA . LYS A 1 228 ? -5.059 13.103 4.164 1.00 79.06 228 LYS A CA 1
ATOM 1694 C C . LYS A 1 228 ? -5.441 14.401 4.874 1.00 79.06 228 LYS A C 1
ATOM 1696 O O . LYS A 1 228 ? -4.554 15.097 5.353 1.00 79.06 228 LYS A O 1
ATOM 1701 N N . GLU A 1 229 ? -6.731 14.711 4.989 1.00 79.19 229 GLU A N 1
ATOM 1702 C CA . GLU A 1 229 ? -7.228 15.892 5.709 1.00 79.19 229 GLU A CA 1
ATOM 1703 C C . GLU A 1 229 ? -6.856 15.861 7.194 1.00 79.19 229 GLU A C 1
ATOM 1705 O O . GLU A 1 229 ? -6.440 16.879 7.743 1.00 79.19 229 GLU A O 1
ATOM 1710 N N . ALA A 1 230 ? -6.934 14.691 7.839 1.00 71.62 230 ALA A N 1
ATOM 1711 C CA . ALA A 1 230 ? -6.517 14.527 9.229 1.00 71.62 230 ALA A CA 1
ATOM 1712 C C . ALA A 1 230 ? -5.029 14.854 9.439 1.00 71.62 230 ALA A C 1
ATOM 1714 O O . ALA A 1 230 ? -4.664 15.356 10.498 1.00 71.62 230 ALA A O 1
ATOM 1715 N N . MET A 1 231 ? -4.183 14.607 8.435 1.00 67.06 231 MET A N 1
ATOM 1716 C CA . MET A 1 231 ? -2.756 14.935 8.480 1.00 67.06 231 MET A CA 1
ATOM 1717 C C . MET A 1 231 ? -2.433 16.341 7.969 1.00 67.06 231 MET A C 1
ATOM 1719 O O . MET A 1 231 ? -1.394 16.884 8.327 1.00 67.06 231 MET A O 1
ATOM 1723 N N . ALA A 1 232 ? -3.300 16.9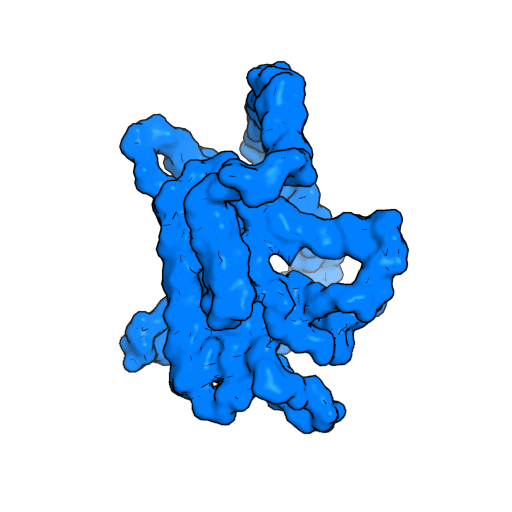56 7.163 1.00 69.50 232 ALA A N 1
ATOM 1724 C CA . ALA A 1 232 ? -3.037 18.254 6.539 1.00 69.50 232 ALA A CA 1
ATOM 1725 C C . ALA A 1 232 ? -2.831 19.390 7.556 1.00 69.50 232 ALA A C 1
ATOM 1727 O O . ALA A 1 232 ? -2.131 20.355 7.263 1.00 69.50 232 ALA A O 1
ATOM 1728 N N . SER A 1 233 ? -3.417 19.279 8.751 1.00 63.69 233 SER A N 1
ATOM 1729 C CA . SER A 1 233 ? -3.245 20.247 9.841 1.00 63.69 233 SER A CA 1
ATOM 1730 C C . SER A 1 233 ? -2.098 19.912 10.802 1.00 63.69 233 SER A C 1
ATOM 1732 O O . SER A 1 233 ? -1.969 20.568 11.834 1.00 63.69 233 SER A O 1
ATOM 1734 N N . MET A 1 234 ? -1.327 18.853 10.541 1.00 63.59 234 MET A N 1
ATOM 1735 C CA . MET A 1 234 ? -0.281 18.360 11.437 1.00 63.59 234 MET A CA 1
ATOM 1736 C C . MET A 1 234 ? 1.110 18.793 10.961 1.00 63.59 234 MET A C 1
ATOM 1738 O O . MET A 1 234 ? 1.398 18.810 9.766 1.00 63.59 234 MET A O 1
ATOM 1742 N N . SER A 1 235 ? 2.005 19.090 11.903 1.00 62.34 235 SER A N 1
ATOM 1743 C CA . SER A 1 235 ? 3.426 19.272 11.594 1.00 62.34 235 SER A CA 1
ATOM 1744 C C . SER A 1 235 ? 4.080 17.941 11.205 1.00 62.34 235 SER A C 1
ATOM 1746 O O . SER A 1 235 ? 3.601 16.865 11.568 1.00 62.34 235 SER A O 1
ATOM 1748 N N . GLN A 1 236 ? 5.226 17.985 10.521 1.00 60.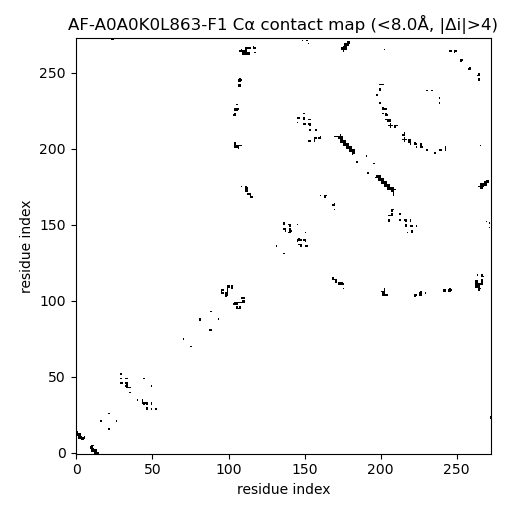50 236 GLN A N 1
ATOM 1749 C CA . GLN A 1 236 ? 5.953 16.771 10.121 1.00 60.50 236 GLN A CA 1
ATOM 1750 C C . GLN A 1 236 ? 6.268 15.848 11.314 1.00 60.50 236 GLN A C 1
ATOM 1752 O O . GLN A 1 236 ? 6.108 14.633 11.216 1.00 60.50 236 GLN A O 1
ATOM 1757 N N . LEU A 1 237 ? 6.656 16.418 12.461 1.00 60.88 237 LEU A N 1
ATOM 1758 C CA . LEU A 1 237 ? 6.916 15.657 13.686 1.00 60.88 237 LEU A CA 1
ATOM 1759 C C . LEU A 1 237 ? 5.646 14.982 14.220 1.00 60.88 237 LEU A C 1
ATOM 1761 O O . LEU A 1 237 ? 5.700 13.838 14.661 1.00 60.88 237 LEU A O 1
ATOM 1765 N N . GLN A 1 238 ? 4.504 15.672 14.159 1.00 59.22 238 GLN A N 1
ATOM 1766 C CA . GLN A 1 238 ? 3.218 15.107 14.566 1.00 59.22 238 GLN A CA 1
ATOM 1767 C C . GLN A 1 238 ? 2.804 13.954 13.653 1.00 59.22 238 GLN A C 1
ATOM 1769 O O . GLN A 1 238 ? 2.320 12.944 14.152 1.00 59.22 238 GLN A O 1
ATOM 1774 N N . ILE A 1 239 ? 3.048 14.056 12.344 1.00 61.41 239 ILE A N 1
ATOM 1775 C CA . ILE A 1 239 ? 2.727 12.977 11.404 1.00 61.41 239 ILE A CA 1
ATOM 1776 C C . ILE A 1 239 ? 3.614 11.757 11.658 1.00 61.41 239 ILE A C 1
ATOM 1778 O O . ILE A 1 239 ? 3.093 10.655 11.782 1.00 61.41 239 ILE A O 1
ATOM 1782 N N . ILE A 1 240 ? 4.926 11.944 11.838 1.00 62.91 240 ILE A N 1
ATOM 1783 C CA . ILE A 1 240 ? 5.846 10.849 12.190 1.00 62.91 240 ILE A CA 1
ATOM 1784 C C . ILE A 1 240 ? 5.425 10.186 13.509 1.00 62.91 240 ILE A C 1
ATOM 1786 O O . ILE A 1 240 ? 5.358 8.960 13.589 1.00 62.91 240 ILE A O 1
ATOM 1790 N N . ALA A 1 241 ? 5.101 10.981 14.534 1.00 61.59 241 ALA A N 1
ATOM 1791 C CA . ALA A 1 241 ? 4.646 10.463 15.820 1.00 61.59 241 ALA A CA 1
ATOM 1792 C C . ALA A 1 241 ? 3.331 9.672 15.690 1.00 61.59 241 ALA A C 1
ATOM 1794 O O . ALA A 1 241 ? 3.205 8.593 16.266 1.00 61.59 241 ALA A O 1
ATOM 1795 N N . MET A 1 242 ? 2.369 10.166 14.903 1.00 61.84 242 MET A N 1
ATOM 1796 C CA . MET A 1 242 ? 1.082 9.501 14.680 1.00 61.84 242 MET A CA 1
ATOM 1797 C C . MET A 1 242 ? 1.202 8.221 13.847 1.00 61.84 242 MET A C 1
ATOM 1799 O O . MET A 1 242 ? 0.586 7.221 14.214 1.00 61.84 242 MET A O 1
ATOM 1803 N N . SER A 1 243 ? 2.016 8.212 12.786 1.00 63.47 243 SER A N 1
ATOM 1804 C CA . SER A 1 243 ? 2.337 6.987 12.037 1.00 63.47 243 SER A CA 1
ATOM 1805 C C . SER A 1 243 ? 2.985 5.953 12.960 1.00 63.47 243 SER A C 1
ATOM 1807 O O . SER A 1 243 ? 2.557 4.801 13.008 1.00 63.47 243 SER A O 1
ATOM 1809 N N . GLY A 1 244 ? 3.943 6.388 13.791 1.00 64.25 244 GLY A N 1
ATOM 1810 C CA . GLY A 1 244 ? 4.569 5.556 14.819 1.00 64.25 244 GLY A CA 1
ATOM 1811 C C . GLY A 1 244 ? 3.555 4.935 15.785 1.00 64.25 244 GLY A C 1
ATOM 1812 O O . GLY A 1 244 ? 3.644 3.746 16.093 1.00 64.25 244 GLY A O 1
ATOM 1813 N N . LEU A 1 245 ? 2.547 5.699 16.219 1.00 65.31 245 LEU A N 1
ATOM 1814 C CA . LEU A 1 245 ? 1.452 5.181 17.045 1.00 65.31 245 LEU A CA 1
ATOM 1815 C C . LEU A 1 245 ? 0.593 4.143 16.306 1.00 65.31 245 LEU A C 1
ATOM 1817 O O . LEU A 1 245 ? 0.246 3.130 16.915 1.00 65.31 245 LEU A O 1
ATOM 1821 N N . GLY A 1 246 ? 0.292 4.346 15.020 1.00 63.53 246 GLY A N 1
ATOM 1822 C CA . GLY A 1 246 ? -0.469 3.402 14.189 1.00 63.53 246 GLY A CA 1
ATOM 1823 C C . GLY A 1 246 ? 0.200 2.031 14.051 1.00 63.53 246 GLY A C 1
ATOM 1824 O O . GLY A 1 246 ? -0.473 1.001 14.141 1.00 63.53 246 GLY A O 1
ATOM 1825 N N . VAL A 1 247 ? 1.530 2.006 13.914 1.00 65.56 247 VAL A N 1
ATOM 1826 C CA . VAL A 1 247 ? 2.317 0.761 13.826 1.00 65.56 247 VAL A CA 1
ATOM 1827 C C . VAL A 1 247 ? 2.753 0.211 15.185 1.00 65.56 247 VAL A C 1
ATOM 1829 O O . VAL A 1 247 ? 3.117 -0.962 15.278 1.00 65.56 247 VAL A O 1
ATOM 1832 N N . SER A 1 248 ? 2.677 1.006 16.260 1.00 61.25 248 SER A N 1
ATOM 1833 C CA . SER A 1 248 ? 3.122 0.613 17.606 1.00 61.25 248 SER A CA 1
ATOM 1834 C C . SER A 1 248 ? 2.563 -0.728 18.114 1.00 61.25 248 SER A C 1
ATOM 1836 O O . SER A 1 248 ? 3.334 -1.466 18.742 1.00 61.25 248 SER A O 1
ATOM 1838 N N . PRO A 1 249 ? 1.310 -1.150 17.810 1.00 67.06 249 PRO A N 1
ATOM 1839 C CA . PRO A 1 249 ? 0.822 -2.459 18.237 1.00 67.06 249 PRO A CA 1
ATOM 1840 C C . PRO A 1 249 ? 1.622 -3.627 17.645 1.00 67.06 249 PRO A C 1
ATOM 1842 O O . PRO A 1 249 ? 1.713 -4.673 18.284 1.00 67.06 249 PRO A O 1
ATOM 1845 N N . LEU A 1 250 ? 2.245 -3.459 16.470 1.00 66.50 250 LEU A N 1
ATOM 1846 C CA . LEU A 1 250 ? 3.090 -4.488 15.851 1.00 66.50 250 LEU A CA 1
ATOM 1847 C C . LEU A 1 250 ? 4.377 -4.751 16.640 1.00 66.50 250 LEU A C 1
ATOM 1849 O O . LEU A 1 250 ? 4.939 -5.835 16.522 1.00 66.50 250 LEU A O 1
ATOM 1853 N N . VAL A 1 251 ? 4.834 -3.789 17.446 1.00 65.25 251 VAL A N 1
ATOM 1854 C CA . VAL A 1 251 ? 6.050 -3.903 18.266 1.00 65.25 251 VAL A CA 1
ATOM 1855 C C . VAL A 1 251 ? 5.694 -4.224 19.717 1.00 65.25 251 VAL A C 1
ATOM 1857 O O . VAL A 1 251 ? 6.210 -5.182 20.295 1.00 65.25 251 VAL A O 1
ATOM 1860 N N . LEU A 1 252 ? 4.765 -3.459 20.296 1.00 62.41 252 LEU A N 1
ATOM 1861 C CA . LEU A 1 252 ? 4.409 -3.551 21.711 1.00 62.41 252 LEU A CA 1
ATOM 1862 C C . LEU A 1 252 ? 3.684 -4.859 22.049 1.00 62.41 252 LEU A C 1
ATOM 1864 O O . LEU A 1 252 ? 3.991 -5.478 23.065 1.00 62.41 252 LEU A O 1
ATOM 1868 N N . MET A 1 253 ? 2.761 -5.332 21.202 1.00 67.56 253 MET A N 1
ATOM 1869 C CA . MET A 1 253 ? 1.981 -6.542 21.513 1.00 67.56 253 MET A CA 1
ATOM 1870 C C . MET A 1 253 ? 2.847 -7.814 21.543 1.00 67.56 253 MET A C 1
ATOM 1872 O O . MET A 1 253 ? 2.697 -8.601 22.481 1.00 67.56 253 MET A O 1
ATOM 1876 N N . PRO A 1 254 ? 3.781 -8.044 20.594 1.00 65.00 254 PRO A N 1
ATOM 1877 C CA . PRO A 1 254 ? 4.794 -9.091 20.724 1.00 65.00 254 PRO A CA 1
ATOM 1878 C C . PRO A 1 254 ? 5.655 -8.975 21.978 1.00 65.00 254 PRO A C 1
ATOM 1880 O O . PRO A 1 254 ? 5.831 -9.972 22.678 1.00 65.00 254 PRO A O 1
ATOM 1883 N N . MET A 1 255 ? 6.159 -7.774 22.274 1.00 65.88 255 MET A N 1
ATOM 1884 C CA . MET A 1 255 ? 7.032 -7.525 23.424 1.00 65.88 255 MET A CA 1
ATOM 1885 C C . MET A 1 255 ? 6.336 -7.862 24.750 1.00 65.88 255 MET A C 1
ATOM 1887 O O . MET A 1 255 ? 6.932 -8.490 25.621 1.00 65.88 255 MET A O 1
ATOM 1891 N N . LEU A 1 256 ? 5.052 -7.520 24.867 1.00 72.81 256 LEU A N 1
ATOM 1892 C CA . LEU A 1 256 ? 4.218 -7.804 26.037 1.00 72.81 256 LEU A CA 1
ATOM 1893 C C . LEU A 1 256 ? 3.615 -9.219 26.039 1.00 72.81 256 LEU A C 1
ATOM 1895 O O . LEU A 1 256 ? 2.839 -9.547 26.932 1.00 72.81 256 LEU A O 1
ATOM 1899 N N . ARG A 1 257 ? 3.938 -10.067 25.049 1.00 70.69 257 ARG A N 1
ATOM 1900 C CA . ARG A 1 257 ? 3.341 -11.406 24.859 1.00 70.69 257 ARG A CA 1
ATOM 1901 C C . ARG A 1 257 ? 1.807 -11.391 24.758 1.00 70.69 257 ARG A C 1
ATOM 1903 O O . ARG A 1 257 ? 1.153 -12.388 25.039 1.00 70.69 257 ARG A O 1
ATOM 1910 N N . MET A 1 258 ? 1.235 -10.286 24.287 1.00 65.31 258 MET A N 1
ATOM 1911 C CA . MET A 1 258 ? -0.209 -10.092 24.091 1.00 65.31 258 MET A CA 1
ATOM 1912 C C . MET A 1 258 ? -0.667 -10.414 22.658 1.00 65.31 258 MET A C 1
ATOM 1914 O O . MET A 1 258 ? -1.726 -9.973 22.203 1.00 65.31 258 MET A O 1
ATOM 1918 N N . GLN A 1 259 ? 0.137 -11.178 21.913 1.00 63.25 259 GLN A N 1
ATOM 1919 C CA . GLN A 1 259 ? -0.187 -11.596 20.550 1.00 63.25 259 GLN A CA 1
ATOM 1920 C C . GLN A 1 259 ? -1.505 -12.382 20.549 1.00 63.25 259 GLN A C 1
ATOM 1922 O O . GLN A 1 259 ? -1.627 -13.397 21.225 1.00 63.25 259 GLN A O 1
ATOM 1927 N N . GLY A 1 260 ? -2.500 -11.916 19.792 1.00 60.50 260 GLY A N 1
ATOM 1928 C CA . GLY A 1 260 ? -3.801 -12.586 19.702 1.00 60.50 260 GLY A CA 1
ATOM 1929 C C . GLY A 1 260 ? -4.864 -12.109 20.700 1.00 60.50 260 GLY A C 1
ATOM 1930 O O . GLY A 1 260 ? -6.002 -12.570 20.605 1.00 60.50 260 GLY A O 1
ATOM 1931 N N . LEU A 1 261 ? -4.580 -11.121 21.558 1.00 60.56 261 LEU A N 1
ATOM 1932 C CA . LEU A 1 261 ? -5.599 -10.467 22.400 1.00 60.56 261 LEU A CA 1
ATOM 1933 C C . LEU A 1 261 ? -6.278 -9.271 21.712 1.00 60.56 261 LEU A C 1
ATOM 1935 O O . LEU A 1 261 ? -7.434 -8.975 21.991 1.00 60.56 261 LEU A O 1
ATOM 1939 N N . THR A 1 262 ? -5.599 -8.619 20.767 1.00 64.56 262 THR A N 1
ATOM 1940 C CA . THR A 1 262 ? -6.077 -7.392 20.108 1.00 64.56 262 THR A CA 1
ATOM 1941 C C . THR A 1 262 ? -6.260 -7.572 18.603 1.00 64.56 262 THR A C 1
ATOM 1943 O O . THR A 1 262 ? -5.650 -8.448 17.977 1.00 64.56 262 THR A O 1
ATOM 1946 N N . ARG A 1 263 ? -7.166 -6.793 18.005 1.00 72.25 263 ARG A N 1
ATOM 1947 C CA . ARG A 1 263 ? -7.324 -6.759 16.545 1.00 72.25 263 ARG A CA 1
ATOM 1948 C C . ARG A 1 263 ? -6.026 -6.252 15.897 1.00 72.25 263 ARG A C 1
ATOM 1950 O O . ARG A 1 263 ? -5.351 -5.417 16.500 1.00 72.25 263 ARG A O 1
ATOM 1957 N N . PRO A 1 264 ? -5.644 -6.774 14.717 1.00 77.62 264 PRO A N 1
ATOM 1958 C CA . PRO A 1 264 ? -4.496 -6.239 13.993 1.00 77.62 264 PRO A CA 1
ATOM 1959 C C . PRO A 1 264 ? -4.754 -4.764 13.635 1.00 77.62 264 PRO A C 1
ATOM 1961 O O . PRO A 1 264 ? -5.913 -4.387 13.488 1.00 77.62 264 PRO A O 1
ATOM 1964 N N . PRO A 1 265 ? -3.720 -3.923 13.477 1.00 75.56 265 PRO A N 1
ATOM 1965 C CA . PRO A 1 265 ? -3.919 -2.534 13.060 1.00 75.56 265 PRO A CA 1
ATOM 1966 C C . PRO A 1 265 ? -4.373 -2.433 11.591 1.00 75.56 265 PRO A C 1
ATOM 1968 O O . PRO A 1 265 ? -5.162 -1.568 11.244 1.00 75.56 265 PRO A O 1
ATOM 1971 N N . PHE A 1 266 ? -3.942 -3.352 10.724 1.00 87.19 266 PHE A N 1
ATOM 1972 C CA . PHE A 1 266 ? -4.332 -3.425 9.309 1.00 87.19 266 PHE A CA 1
ATOM 1973 C C . PHE A 1 266 ? -4.212 -4.869 8.791 1.00 87.19 266 PHE A C 1
ATOM 1975 O O . PHE A 1 266 ? -3.649 -5.737 9.461 1.00 87.19 266 PHE A O 1
ATOM 1982 N N . ASN A 1 267 ? -4.776 -5.160 7.616 1.00 91.81 267 ASN A N 1
ATOM 1983 C CA . ASN A 1 267 ? -4.708 -6.480 6.974 1.00 91.81 267 ASN A CA 1
ATOM 1984 C C . ASN A 1 267 ? -3.582 -6.589 5.947 1.00 91.81 267 ASN A C 1
ATOM 1986 O O . ASN A 1 267 ? -3.009 -7.663 5.786 1.00 91.81 267 ASN A O 1
ATOM 1990 N N . LEU A 1 268 ? -3.274 -5.492 5.258 1.00 90.56 268 LEU A N 1
ATOM 1991 C CA . LEU A 1 268 ? -2.277 -5.443 4.197 1.00 90.56 268 LEU A CA 1
ATOM 1992 C C . LEU A 1 268 ? -1.667 -4.048 4.071 1.00 90.56 268 LEU A C 1
ATOM 1994 O O . LEU A 1 268 ? -2.230 -3.065 4.550 1.00 90.56 268 LEU A O 1
ATOM 1998 N N . VAL A 1 269 ? -0.521 -3.983 3.403 1.00 89.31 269 VAL A N 1
ATOM 1999 C CA . VAL A 1 269 ? 0.113 -2.733 2.982 1.00 89.31 269 VAL A CA 1
ATOM 2000 C C . VAL A 1 269 ? -0.077 -2.613 1.478 1.00 89.31 269 VAL A C 1
ATOM 2002 O O . VAL A 1 269 ? 0.249 -3.553 0.753 1.00 89.31 269 VAL A O 1
ATOM 2005 N N . ILE A 1 270 ? -0.603 -1.482 1.009 1.00 90.06 270 ILE A N 1
ATOM 2006 C CA . ILE A 1 270 ? -0.715 -1.190 -0.424 1.00 90.06 270 ILE A CA 1
ATOM 2007 C C . ILE A 1 270 ? 0.061 0.090 -0.698 1.00 90.06 270 ILE A C 1
ATOM 2009 O O . ILE A 1 270 ? -0.227 1.134 -0.122 1.00 90.06 270 ILE A O 1
ATOM 2013 N N . SER A 1 271 ? 1.043 -0.005 -1.587 1.00 82.94 271 SER A N 1
ATOM 2014 C CA . SER A 1 271 ? 1.835 1.128 -2.053 1.00 82.94 271 SER A CA 1
ATOM 2015 C C . SER A 1 271 ? 1.730 1.214 -3.569 1.00 82.94 271 SER A C 1
ATOM 2017 O O . SER A 1 271 ? 1.797 0.188 -4.245 1.00 82.94 271 SER A O 1
ATOM 2019 N N . ASN A 1 272 ? 1.567 2.431 -4.081 1.00 75.81 272 ASN A N 1
ATOM 2020 C CA . ASN A 1 272 ? 1.634 2.735 -5.504 1.00 75.81 272 ASN A CA 1
ATOM 2021 C C . ASN A 1 272 ? 2.698 3.821 -5.703 1.00 75.81 272 ASN A C 1
ATOM 2023 O O . ASN A 1 272 ? 2.611 4.866 -5.053 1.00 75.81 272 ASN A O 1
ATOM 2027 N N . VAL A 1 273 ? 3.698 3.545 -6.546 1.00 60.69 273 VAL A N 1
ATOM 2028 C CA . VAL A 1 273 ? 4.843 4.433 -6.832 1.00 60.69 273 VAL A CA 1
ATOM 2029 C C . VAL A 1 273 ? 4.701 5.011 -8.229 1.00 60.69 273 VAL A C 1
ATOM 2031 O O . VAL A 1 273 ? 4.380 4.225 -9.145 1.00 60.69 273 VAL A O 1
#

Nearest PDB structures (foldseek):
  6chj-assembly1_B  TM=7.724E-01  e=3.280E-11  Marinobacter nauticus VT8
  6chj-assembly1_A  TM=7.794E-01  e=2.948E-10  Marinobacter nauticus VT8
  7nxg-assembly1_A-2  TM=8.191E-01  e=3.360E-09  Acinetobacter baylyi ADP1
  5t3e-assembly1_A  TM=7.155E-01  e=3.446E-02  Thermoactinomyces vulgaris

Solvent-accessible surface area (backbone atoms only — not comparable to full-atom values): 16215 Å² total; per-residue (Å²): 88,83,41,74,86,41,78,94,82,37,71,48,78,52,82,88,81,59,70,93,81,45,52,75,68,59,46,51,51,44,52,54,68,41,57,70,94,50,91,82,65,79,85,60,47,52,73,93,62,46,57,79,55,55,66,44,52,54,50,53,50,49,54,49,50,51,52,58,72,65,50,53,70,64,57,58,48,49,66,62,46,66,80,74,49,93,86,65,70,52,70,68,56,51,51,43,52,50,30,14,72,67,75,41,48,18,50,38,41,72,67,19,59,87,49,91,68,70,57,87,83,70,89,82,81,88,87,86,88,85,88,76,66,64,68,58,44,46,49,49,12,65,75,70,78,47,49,56,66,38,48,52,50,32,50,52,23,50,52,51,34,53,55,24,52,78,64,77,54,61,57,92,53,37,47,22,31,39,30,72,40,83,60,82,78,93,53,96,87,59,73,65,91,76,63,71,86,51,67,40,49,31,36,28,47,37,34,42,54,51,85,52,69,65,64,16,32,50,49,29,41,51,21,50,49,47,30,50,56,69,48,69,83,47,53,74,69,53,41,53,52,41,32,49,57,32,53,38,61,77,55,52,29,60,74,71,69,44,70,84,78,62,65,43,50,45,50,46,78,53,81,88,135

Mean predicted aligned error: 13.64 Å

Radius of gyration: 21.46 Å; Cα contacts (8 Å, |Δi|>4): 288; chains: 1; bounding box: 51×49×62 Å

Secondary structure (DSSP, 8-state):
-EE---GGG--EE-----TTT--HHHHHHHHHTT--S-TT---PPPGGG-HHHHHHHHHHHHHHHHHHHHS-HHHHHHHHHTTT-TT---HHHHHHHHHHHTT---SS-S-PPP-TTSSPP-S----------HHHHHHHHHHHT--HHHHHHHHHHHHHHHHHHHTT---SS--EEEEEEE-----TTSSGGG----EEEEEEE--TT-S-HHHHHHHHHHHHHHHHHHHHTS-HHHHHHHHHHHHTHHHHHHHTT-TTTS--S-SEE----

Foldseek 3Di:
DKAADDPPRDIDDDDDDDVVLDDPVVVVVLVVQQDDPDPPPPPRDHSVRPVVSVVVVVVVVVVVVVVVVPCPPVNVVVVVCCVPDPPDDDVLNVVQVVCLVVVAKHLFNQDADDFPLPDPDDPDDDDDDDDDPLVVLVVVCVVLVHDSVLSVLLVVLQVVLVVCVVVVTQDLAFFKAWEKDADDDPDDPDPVVVPPGLIAIITFGQCSNDPDSSVRSVRRRNSVVVHNVSCNPPDSVRRVVSNCVNCVCVPVCVVVVVPPVGDRRGSYYDYDD

Sequence (273 aa):
HFIEGLADGRVAVYTKLHHALVDGVSAMRLLQATLSDDPDERDVPPPWASRKVADRVEREQAALSERLMQVPVGALKSALAISAEAAGMPGALLKTLNRGLRNETAPIALYSPRTILNQKITSARRFAAQDWPIERLRAVGKATGTTINDVVLAMCSGAMRHYLLELDALPSHSLVAMVPVSLKLNEAGSASAEGGNAVGEVMVKLGTDLTDPGERLEGISESIKSGKEAMASMSQLQIIAMSGLGVSPLVLMPMLRMQGLTRPPFNLVISNV